Protein AF-A0A4Q6AL80-F1 (afdb_monomer)

pLDDT: mean 90.26, std 10.5, range [33.91, 98.69]

Solvent-accessible surface area (backbone atoms only — not comparable to full-atom values): 17575 Å² total; per-residue (Å²): 132,77,88,90,68,97,64,54,73,65,55,55,52,52,50,56,67,35,67,73,47,47,60,42,32,78,79,33,67,84,52,27,53,62,47,30,50,47,55,25,48,49,44,52,69,52,82,78,53,64,82,66,48,49,60,54,53,59,63,52,64,81,45,63,46,51,48,35,28,32,42,33,58,42,45,83,60,38,77,40,91,93,49,81,41,81,82,51,54,38,64,44,57,24,13,74,52,26,50,80,83,64,56,49,83,74,78,44,61,25,55,39,55,50,71,66,54,49,54,49,49,53,50,48,30,54,53,40,68,69,52,92,58,93,85,52,61,45,57,51,52,25,53,51,50,57,52,53,56,18,46,59,26,23,46,66,60,36,55,26,44,34,58,23,24,60,38,35,67,67,33,43,52,53,39,52,76,71,69,51,65,72,92,78,64,49,78,46,71,50,75,46,79,46,90,69,60,35,50,27,26,34,42,33,43,39,39,57,45,93,78,57,28,33,42,36,40,39,39,34,23,61,24,76,45,44,77,91,67,39,87,56,85,89,60,42,45,24,29,36,38,32,35,30,40,68,90,63,56,72,44,81,74,42,79,77,40,66,36,68,87,46,62,92,94,50,63,84,59,49,74,70,52,42,51,51,49,53,52,52,50,50,53,53,50,50,54,49,30,74,75,71,49,85,48,37,34,44,33,34,36,34,21,32,81,84,67,49,76,45,80,76,50,72,44,81,105

Sequence (317 aa):
KVAGSSGKLSDFTAGMLEKSNREKMYTDASLRKPYLFFVNRLMRETELSSEILAPIQAALKAYPESRRMRLRSSTNAEDLAGLNGAGLYESKAACLGDGDNSDDKDGKTSVCRTSLEGSRMQAQVKELRALKDEDGSIKKIADEVESDINKKYPLKHTIRSVYASLWTERAFLNREYYGMDHSKIYMGMLVHPAFVNESVNGVAVLNFNEDKSIEVKIVSQVQDVSITNPIIPGALPEELSVVRDAAGSIKLLKVISNSTLVSAGGRVLSDDRMQDVTRQLIIAGSALRAAHGGNRYDLEFMLDENSKVLIKQGRPL

Structure (mmCIF, N/CA/C/O backbone):
data_AF-A0A4Q6AL80-F1
#
_entry.id   AF-A0A4Q6AL80-F1
#
loop_
_atom_site.group_PDB
_atom_site.id
_atom_site.type_symbol
_atom_site.label_atom_id
_atom_site.label_alt_id
_atom_site.label_comp_id
_atom_site.label_asym_id
_atom_site.label_entity_id
_atom_site.label_seq_id
_atom_site.pdbx_PDB_ins_code
_atom_site.Cartn_x
_atom_site.Cartn_y
_atom_site.Cartn_z
_atom_site.occupancy
_atom_site.B_iso_or_equiv
_atom_site.auth_seq_id
_atom_site.auth_comp_id
_atom_site.auth_asym_id
_atom_site.auth_atom_id
_atom_site.pdbx_PDB_model_num
ATOM 1 N N . LYS A 1 1 ? -5.490 2.943 31.771 1.00 33.91 1 LYS A N 1
ATOM 2 C CA . LYS A 1 1 ? -5.494 3.742 33.018 1.00 33.91 1 LYS A CA 1
ATOM 3 C C . LYS A 1 1 ? -5.173 5.181 32.640 1.00 33.91 1 LYS A C 1
ATOM 5 O O . LYS A 1 1 ? -4.024 5.447 32.320 1.00 33.91 1 LYS A O 1
ATOM 10 N N . VAL A 1 2 ? -6.167 6.068 32.586 1.00 35.53 2 VAL A N 1
ATOM 11 C CA . VAL A 1 2 ? -5.894 7.513 32.634 1.00 35.53 2 VAL A CA 1
ATOM 12 C C . VAL A 1 2 ? -5.600 7.806 34.103 1.00 35.53 2 VAL A C 1
ATOM 14 O O . VAL A 1 2 ? -6.322 7.329 34.977 1.00 35.53 2 VAL A O 1
ATOM 17 N N . ALA A 1 3 ? -4.456 8.417 34.381 1.00 34.78 3 ALA A N 1
ATOM 18 C CA . ALA A 1 3 ? -3.962 8.602 35.735 1.00 34.78 3 ALA A CA 1
ATOM 19 C C . ALA A 1 3 ? -4.953 9.429 36.575 1.00 34.78 3 ALA A C 1
ATOM 21 O O . ALA A 1 3 ? -5.321 10.530 36.183 1.00 34.78 3 ALA A O 1
ATOM 22 N N . GLY A 1 4 ? -5.350 8.902 37.739 1.00 40.97 4 GLY A N 1
ATOM 23 C CA . GLY A 1 4 ? -5.741 9.735 38.880 1.00 40.97 4 GLY A CA 1
ATOM 24 C C . GLY A 1 4 ? -7.214 9.844 39.285 1.00 40.97 4 GLY A C 1
ATOM 25 O O . GLY A 1 4 ? -7.456 10.504 40.288 1.00 40.97 4 GLY A O 1
ATOM 26 N N . SER A 1 5 ? -8.196 9.218 38.627 1.00 45.75 5 SER A N 1
ATOM 27 C CA . SER A 1 5 ? -9.588 9.298 39.114 1.00 45.75 5 SER A CA 1
ATOM 28 C C . SER A 1 5 ? -10.357 7.979 39.032 1.00 45.75 5 SER A C 1
ATOM 30 O O . SER A 1 5 ? -10.397 7.295 38.013 1.00 45.75 5 SER A O 1
ATOM 32 N N . SER A 1 6 ? -11.001 7.629 40.145 1.00 50.72 6 SER A N 1
ATOM 33 C CA . SER A 1 6 ? -11.966 6.537 40.320 1.00 50.72 6 SER A CA 1
ATOM 34 C C . SER A 1 6 ? -13.346 6.867 39.721 1.00 50.72 6 SER A C 1
ATOM 36 O O . SER A 1 6 ? -14.372 6.483 40.279 1.00 50.72 6 SER A O 1
ATOM 38 N N . GLY A 1 7 ? -13.385 7.628 38.623 1.00 57.62 7 GLY A N 1
ATOM 39 C CA . GLY A 1 7 ? -14.625 8.066 37.978 1.00 57.62 7 GLY A CA 1
ATOM 40 C C . GLY A 1 7 ? -15.221 6.993 37.069 1.00 57.62 7 GLY A C 1
ATOM 41 O O . GLY A 1 7 ? -14.493 6.191 36.475 1.00 57.62 7 GLY A O 1
ATOM 42 N N . LYS A 1 8 ? -16.551 6.976 36.930 1.00 67.69 8 LYS A N 1
ATOM 43 C CA . LYS A 1 8 ? -17.209 6.146 35.914 1.00 67.69 8 LYS A CA 1
ATOM 44 C C . LYS A 1 8 ? -16.908 6.718 34.526 1.00 67.69 8 LYS A C 1
ATOM 46 O O . LYS A 1 8 ? -16.695 7.919 34.362 1.00 67.69 8 LYS A O 1
ATOM 51 N N . LEU A 1 9 ? -16.957 5.868 33.499 1.00 60.75 9 LEU A N 1
ATOM 52 C CA . LEU A 1 9 ? -16.819 6.298 32.100 1.00 60.75 9 LEU A CA 1
ATOM 53 C C . LEU A 1 9 ? -17.837 7.390 31.730 1.00 60.75 9 LEU A C 1
ATOM 55 O O . LEU A 1 9 ? -17.521 8.291 30.957 1.00 60.75 9 LEU A O 1
ATOM 59 N N . SER A 1 10 ? -19.034 7.335 32.322 1.00 59.66 10 SER A N 1
ATOM 60 C CA . SER A 1 10 ? -20.077 8.357 32.196 1.00 59.66 10 SER A CA 1
ATOM 61 C C . SER A 1 10 ? -19.626 9.725 32.694 1.00 59.66 10 SER A C 1
ATOM 63 O O . SER A 1 10 ? -19.894 10.720 32.034 1.00 59.66 10 SER A O 1
ATOM 65 N N . ASP A 1 11 ? -18.908 9.777 33.814 1.00 65.12 11 ASP A N 1
ATOM 66 C CA . ASP A 1 11 ? -18.489 11.026 34.460 1.00 65.12 11 ASP A CA 1
ATOM 67 C C . ASP A 1 11 ? -17.368 11.679 33.649 1.00 65.12 11 ASP A C 1
ATOM 69 O O . ASP A 1 11 ? -17.354 12.886 33.425 1.00 65.12 11 ASP A O 1
ATOM 73 N N . PHE A 1 12 ? -16.469 10.848 33.120 1.00 66.94 12 PHE A N 1
ATOM 74 C CA . PHE A 1 12 ? -15.450 11.269 32.170 1.00 66.94 12 PHE A CA 1
ATOM 75 C C . PHE A 1 12 ? -16.071 11.790 30.867 1.00 66.94 12 PHE A C 1
ATOM 77 O O . PHE A 1 12 ? -15.694 12.855 30.391 1.00 66.94 12 PHE A O 1
ATOM 84 N N . THR A 1 13 ? -17.075 11.091 30.327 1.00 64.06 13 THR A N 1
ATOM 85 C CA . THR A 1 13 ? -17.791 11.512 29.111 1.00 64.06 13 THR A CA 1
ATOM 86 C C . THR A 1 13 ? -18.565 12.814 29.335 1.00 64.06 13 THR A C 1
ATOM 88 O O . THR A 1 13 ? -18.523 13.708 28.494 1.00 64.06 13 THR A O 1
ATOM 91 N N . ALA A 1 14 ? -19.233 12.960 30.480 1.00 66.75 14 ALA A N 1
ATOM 92 C CA . ALA A 1 14 ? -19.945 14.180 30.849 1.00 66.75 14 ALA A CA 1
ATOM 93 C C . ALA A 1 14 ? -18.976 15.364 30.987 1.00 66.75 14 ALA A C 1
ATOM 95 O O . ALA A 1 14 ? -19.186 16.397 30.353 1.00 66.75 14 ALA A O 1
ATOM 96 N N . GLY A 1 15 ? -17.862 15.177 31.704 1.00 68.31 15 GLY A N 1
ATOM 97 C CA . GLY A 1 15 ? -16.800 16.178 31.828 1.00 68.31 15 GLY A CA 1
ATOM 98 C C . GLY A 1 15 ? -16.173 16.559 30.484 1.00 68.31 15 GLY A C 1
ATOM 99 O O . GLY A 1 15 ? -15.820 17.714 30.274 1.00 68.31 15 GLY A O 1
ATOM 100 N N . MET A 1 16 ? -16.099 15.627 29.531 1.00 65.94 16 MET A N 1
ATOM 101 C CA . MET A 1 16 ? -15.643 15.891 28.162 1.00 65.94 16 MET A CA 1
ATOM 102 C C . MET A 1 16 ? -16.602 16.745 27.331 1.00 65.94 16 MET A C 1
ATOM 104 O O . MET A 1 16 ? -16.177 17.430 26.402 1.00 65.94 16 MET A O 1
ATOM 108 N N . LEU A 1 17 ? -17.898 16.712 27.619 1.00 64.81 17 LEU A N 1
ATOM 109 C CA . LEU A 1 17 ? -18.884 17.510 26.891 1.00 64.81 17 LEU A CA 1
ATOM 110 C C . LEU A 1 17 ? -19.066 18.908 27.497 1.00 64.81 17 LEU A C 1
ATOM 112 O O . LEU A 1 17 ? -19.653 19.782 26.851 1.00 64.81 17 LEU A O 1
ATOM 116 N N . GLU A 1 18 ? -18.515 19.161 28.688 1.00 72.94 18 GLU A N 1
ATOM 117 C CA . GLU A 1 18 ? -18.488 20.495 29.282 1.00 72.94 18 GLU A CA 1
ATOM 118 C C . GLU A 1 18 ? -17.723 21.479 28.391 1.00 72.94 18 GLU A C 1
ATOM 120 O O . GLU A 1 18 ? -16.602 21.229 27.942 1.00 72.94 18 GLU A O 1
ATOM 125 N N . LYS A 1 19 ? -18.332 22.642 28.137 1.00 73.69 19 LYS A N 1
ATOM 126 C CA . LYS A 1 19 ? -17.772 23.677 27.258 1.00 73.69 19 LYS A CA 1
ATOM 127 C C . LYS A 1 19 ? -16.360 24.104 27.684 1.00 73.69 19 LYS A C 1
ATOM 129 O O . LYS A 1 19 ? -15.477 24.154 26.837 1.00 73.69 19 LYS A O 1
ATOM 134 N N . SER A 1 20 ? -16.142 24.310 28.980 1.00 77.12 20 SER A N 1
ATOM 135 C CA . SER A 1 20 ? -14.849 24.707 29.554 1.00 77.12 20 SER A CA 1
ATOM 136 C C . SER A 1 20 ? -13.744 23.668 29.329 1.00 77.12 20 SER A C 1
ATOM 138 O O . SER A 1 20 ? -12.600 24.032 29.067 1.00 77.12 20 SER A O 1
ATOM 140 N N . ASN A 1 21 ? -14.063 22.373 29.398 1.00 71.25 21 ASN A N 1
ATOM 141 C CA . ASN A 1 21 ? -13.088 21.304 29.169 1.00 71.25 21 ASN A CA 1
ATOM 142 C C . ASN A 1 21 ? -12.834 21.077 27.676 1.00 71.25 21 ASN A C 1
ATOM 144 O O . ASN A 1 21 ? -11.696 20.807 27.295 1.00 71.25 21 ASN A O 1
ATOM 148 N N . ARG A 1 22 ? -13.850 21.263 26.820 1.00 69.12 22 ARG A N 1
ATOM 149 C CA . ARG A 1 22 ? -13.663 21.291 25.360 1.00 69.12 22 ARG A CA 1
ATOM 150 C C . ARG A 1 22 ? -12.743 22.430 24.940 1.00 69.12 22 ARG A C 1
ATOM 152 O O . ARG A 1 22 ? -11.828 22.191 24.171 1.00 69.12 22 ARG A O 1
ATOM 159 N N . GLU A 1 23 ? -12.922 23.628 25.492 1.00 79.12 23 GLU A N 1
ATOM 160 C CA . GLU A 1 23 ? -12.044 24.778 25.229 1.00 79.12 23 GLU A CA 1
ATOM 161 C C . GLU A 1 23 ? -10.592 24.501 25.657 1.00 79.12 23 GLU A C 1
ATOM 163 O O . GLU A 1 23 ? -9.660 24.766 24.901 1.00 79.12 23 GLU A O 1
ATOM 168 N N . LYS A 1 24 ? -10.386 23.883 26.828 1.00 81.69 24 LYS A N 1
ATOM 169 C CA . LYS A 1 24 ? -9.044 23.498 27.301 1.00 81.69 24 LYS A CA 1
ATOM 170 C C . LYS A 1 24 ? -8.404 22.376 26.484 1.00 81.69 24 LYS A C 1
ATOM 172 O O . LYS A 1 24 ? -7.187 22.352 26.349 1.00 81.69 24 LYS A O 1
ATOM 177 N N . MET A 1 25 ? -9.190 21.460 25.916 1.00 82.19 25 MET A N 1
ATOM 178 C CA . MET A 1 25 ? -8.684 20.392 25.044 1.00 82.19 25 MET A CA 1
ATOM 179 C C . MET A 1 25 ? -7.916 20.958 23.832 1.00 82.19 25 MET A C 1
ATOM 181 O O . MET A 1 25 ? -6.948 20.352 23.371 1.00 82.19 25 MET A O 1
ATOM 185 N N . TYR A 1 26 ? -8.302 22.131 23.327 1.00 81.88 26 TYR A N 1
ATOM 186 C CA . TYR A 1 26 ? -7.606 22.772 22.210 1.00 81.88 26 TYR A CA 1
ATOM 187 C C . TYR A 1 26 ? -6.193 23.237 22.584 1.00 81.88 26 TYR A C 1
ATOM 189 O O . TYR A 1 26 ? -5.265 23.104 21.786 1.00 81.88 26 TYR A O 1
ATOM 197 N N . THR A 1 27 ? -5.995 23.704 23.818 1.00 85.31 27 THR A N 1
ATOM 198 C CA . THR A 1 27 ? -4.746 24.345 24.258 1.00 85.31 27 THR A CA 1
ATOM 199 C C . THR A 1 27 ? -3.870 23.469 25.159 1.00 85.31 27 THR A C 1
ATOM 201 O O . THR A 1 27 ? -2.672 23.724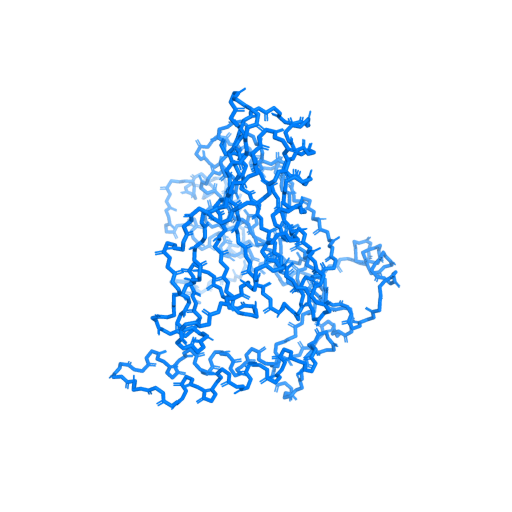 25.260 1.00 85.31 27 THR A O 1
ATOM 204 N N . ASP A 1 28 ? -4.409 22.399 25.752 1.00 87.94 28 ASP A N 1
ATOM 205 C CA . ASP A 1 28 ? -3.705 21.527 26.698 1.00 87.94 28 ASP A CA 1
ATOM 206 C C . ASP A 1 28 ? -3.624 20.071 26.206 1.00 87.94 28 ASP A C 1
ATOM 208 O O . ASP A 1 28 ? -4.608 19.326 26.159 1.00 87.94 28 ASP A O 1
ATOM 212 N N . ALA A 1 29 ? -2.405 19.626 25.886 1.00 86.88 29 ALA A N 1
ATOM 213 C CA . ALA A 1 29 ? -2.137 18.264 25.428 1.00 86.88 29 ALA A CA 1
ATOM 214 C C . ALA A 1 29 ? -2.479 17.184 26.474 1.00 86.88 29 ALA A C 1
ATOM 216 O O . ALA A 1 29 ? -2.825 16.061 26.095 1.00 86.88 29 ALA A O 1
ATOM 217 N N . SER A 1 30 ? -2.387 17.504 27.770 1.00 86.00 30 SER A N 1
ATOM 218 C CA . SER A 1 30 ? -2.683 16.571 28.864 1.00 86.00 30 SER A CA 1
ATOM 219 C C . SER A 1 30 ? -4.172 16.226 28.945 1.00 86.00 30 SER A C 1
ATOM 221 O O . SER A 1 30 ? -4.520 15.115 29.344 1.00 86.00 30 SER A O 1
ATOM 223 N N . LEU A 1 31 ? -5.036 17.131 28.475 1.00 83.75 31 LEU A N 1
ATOM 224 C CA . LEU A 1 31 ? -6.476 16.919 28.337 1.00 83.75 31 LEU A CA 1
ATOM 225 C C . LEU A 1 31 ? -6.838 16.382 26.948 1.00 83.75 31 LEU A C 1
ATOM 227 O O . LEU A 1 31 ? -7.644 15.457 26.833 1.00 83.75 31 LEU A O 1
ATOM 231 N N . ARG A 1 32 ? -6.194 16.894 25.892 1.00 88.69 32 ARG A N 1
ATOM 232 C CA . ARG A 1 32 ? -6.442 16.477 24.505 1.00 88.69 32 ARG A CA 1
ATOM 233 C C . ARG A 1 32 ? -6.186 15.001 24.256 1.00 88.69 32 ARG A C 1
ATOM 235 O O . ARG A 1 32 ? -7.028 14.325 23.669 1.00 88.69 32 ARG A O 1
ATOM 242 N N . LYS A 1 33 ? -5.033 14.482 24.683 1.00 89.75 33 LYS A N 1
ATOM 243 C CA . LYS A 1 33 ? -4.641 13.093 24.397 1.00 89.75 33 LYS A CA 1
ATOM 244 C C . LYS A 1 33 ? -5.633 12.075 24.979 1.00 89.75 33 LYS A C 1
ATOM 246 O O . LYS A 1 33 ? -6.108 11.236 24.211 1.00 89.75 33 LYS A O 1
ATOM 251 N N . PRO A 1 34 ? -6.011 12.137 26.273 1.00 85.44 34 PRO A N 1
ATOM 252 C CA . PRO A 1 34 ? -7.053 11.269 26.822 1.00 85.44 34 PRO A CA 1
ATOM 253 C C . PRO A 1 34 ? -8.413 11.430 26.135 1.00 85.44 34 PRO A C 1
ATOM 255 O O . PRO A 1 34 ? -9.102 10.430 25.940 1.00 85.44 34 PRO A O 1
ATOM 258 N N . TYR A 1 35 ? -8.782 12.654 25.738 1.00 85.81 35 TYR A N 1
ATOM 259 C CA . TYR A 1 35 ? -10.017 12.937 24.999 1.00 85.81 35 TYR A CA 1
ATOM 260 C C . TYR A 1 35 ? -10.095 12.205 23.679 1.00 85.81 35 TYR A C 1
ATOM 262 O O . TYR A 1 35 ? -10.998 11.404 23.439 1.00 85.81 35 TYR A O 1
ATOM 270 N N . LEU A 1 36 ? -9.104 12.446 22.837 1.00 89.75 36 LEU A N 1
ATOM 271 C CA . LEU A 1 36 ? -9.044 11.863 21.513 1.00 89.75 36 LEU A CA 1
ATOM 272 C C . LEU A 1 36 ? -8.895 10.345 21.586 1.00 89.75 36 LEU A C 1
ATOM 274 O O . LEU A 1 36 ? -9.554 9.632 20.833 1.00 89.75 36 LEU A O 1
ATOM 278 N N . PHE A 1 37 ? -8.122 9.835 22.552 1.00 89.69 37 PHE A N 1
ATOM 279 C CA . PHE A 1 37 ? -8.047 8.400 22.818 1.00 89.69 37 PHE A CA 1
ATOM 280 C C . PHE A 1 37 ? -9.421 7.806 23.146 1.00 89.69 37 PHE A C 1
ATOM 282 O O . PHE A 1 37 ? -9.781 6.759 22.610 1.00 89.69 37 PHE A O 1
ATOM 289 N N . PHE A 1 38 ? -10.202 8.468 24.000 1.00 87.75 38 PHE A N 1
ATOM 290 C CA . PHE A 1 38 ? -11.525 7.989 24.378 1.00 87.75 38 PHE A CA 1
ATOM 291 C C . PHE A 1 38 ? -12.520 8.021 23.221 1.00 87.75 38 PHE A C 1
ATOM 293 O O . PHE A 1 38 ? -13.159 7.003 22.975 1.00 87.75 38 PHE A O 1
ATOM 300 N N . VAL A 1 39 ? -12.604 9.122 22.468 1.00 87.38 39 VAL A N 1
ATOM 301 C CA . VAL A 1 39 ? -13.468 9.209 21.276 1.00 87.38 39 VAL A CA 1
ATOM 302 C C . VAL A 1 39 ? -13.083 8.140 20.253 1.00 87.38 39 VAL A C 1
ATOM 304 O O . VAL A 1 39 ? -13.940 7.400 19.770 1.00 87.38 39 VAL A O 1
ATOM 307 N N . ASN A 1 40 ? -11.786 7.990 19.976 1.00 91.75 40 ASN A N 1
ATOM 308 C CA . ASN A 1 40 ? -11.274 6.961 19.077 1.00 91.75 40 ASN A CA 1
ATOM 309 C C . ASN A 1 40 ? -11.663 5.552 19.556 1.00 91.75 40 ASN A C 1
ATOM 311 O O . ASN A 1 40 ? -12.155 4.744 18.767 1.00 91.75 40 ASN A O 1
ATOM 315 N N . ARG A 1 41 ? -11.496 5.259 20.854 1.00 91.19 41 ARG A N 1
ATOM 316 C CA . ARG A 1 41 ? -11.865 3.966 21.442 1.00 91.19 41 ARG A CA 1
ATOM 317 C C . ARG A 1 41 ? -13.370 3.728 21.386 1.00 91.19 41 ARG A C 1
ATOM 319 O O . ARG A 1 41 ? -13.776 2.637 21.008 1.00 91.19 41 ARG A O 1
ATOM 326 N N . LEU A 1 42 ? -14.182 4.733 21.702 1.00 90.75 42 LEU A N 1
ATOM 327 C CA . LEU A 1 42 ? -15.637 4.652 21.630 1.00 90.75 42 LEU A CA 1
ATOM 328 C C . LEU A 1 42 ? -16.080 4.269 20.216 1.00 90.75 42 LEU A C 1
ATOM 330 O O . LEU A 1 42 ? -16.817 3.302 20.052 1.00 90.75 42 LEU A O 1
ATOM 334 N N . MET A 1 43 ? -15.561 4.941 19.187 1.00 91.62 43 MET A N 1
ATOM 335 C CA . MET A 1 43 ? -15.874 4.612 17.791 1.00 91.62 43 MET A CA 1
ATOM 336 C C . MET A 1 43 ? -15.425 3.201 17.394 1.00 91.62 43 MET A C 1
ATOM 338 O O . MET A 1 43 ? -16.128 2.513 16.657 1.00 91.62 43 MET A O 1
ATOM 342 N N . ARG A 1 44 ? -14.267 2.750 17.893 1.00 93.00 44 ARG A N 1
ATOM 343 C CA . ARG A 1 44 ? -13.754 1.392 17.646 1.00 93.00 44 ARG A CA 1
ATOM 344 C C . ARG A 1 44 ? -14.610 0.299 18.272 1.00 93.00 44 ARG A C 1
ATOM 346 O O . ARG A 1 44 ? -14.672 -0.783 17.705 1.00 93.00 44 ARG A O 1
ATOM 353 N N . GLU A 1 45 ? -15.246 0.574 19.403 1.00 89.94 45 GLU A N 1
ATOM 354 C CA . GLU A 1 45 ? -16.035 -0.404 20.160 1.00 89.94 45 GLU A CA 1
ATOM 355 C C . GLU A 1 45 ? -17.541 -0.308 19.889 1.00 89.94 45 GLU A C 1
ATOM 357 O O . GLU A 1 45 ? -18.263 -1.265 20.145 1.00 89.94 45 GLU A O 1
ATOM 362 N N . THR A 1 46 ? -18.014 0.808 19.328 1.00 89.75 46 THR A N 1
ATOM 363 C CA . THR A 1 46 ? -19.428 0.994 18.977 1.00 89.75 46 THR A CA 1
ATOM 364 C C . THR A 1 46 ? -19.858 -0.031 17.930 1.00 89.75 46 THR A C 1
ATOM 366 O O . THR A 1 46 ? -19.137 -0.296 16.962 1.00 89.75 46 THR A O 1
ATOM 369 N N . GLU A 1 47 ? -21.036 -0.619 18.124 1.00 90.69 47 GLU A N 1
ATOM 370 C CA . GLU A 1 47 ? -21.631 -1.529 17.153 1.00 90.69 47 GLU A CA 1
ATOM 371 C C . GLU A 1 47 ? -22.024 -0.766 15.881 1.00 90.69 47 GLU A C 1
ATOM 373 O O . GLU A 1 47 ? -22.639 0.298 15.934 1.00 90.69 47 GLU A O 1
ATOM 378 N N . LEU A 1 48 ? -21.649 -1.306 14.719 1.00 91.25 48 LEU A N 1
ATOM 379 C CA . LEU A 1 48 ? -22.085 -0.755 13.438 1.00 91.25 48 LEU A CA 1
ATOM 380 C C . LEU A 1 48 ? -23.520 -1.191 13.164 1.00 91.25 48 LEU A C 1
ATOM 382 O O . LEU A 1 48 ? -23.802 -2.390 13.152 1.00 91.25 48 LEU A O 1
ATOM 386 N N . SER A 1 49 ? -24.397 -0.226 12.886 1.00 92.50 49 SER A N 1
ATOM 387 C CA . SER A 1 49 ? -25.775 -0.523 12.507 1.00 92.50 49 SER A CA 1
ATOM 388 C C . SER A 1 49 ? -25.828 -1.359 11.225 1.00 92.50 49 SER A C 1
ATOM 390 O O . SER A 1 49 ? -24.995 -1.230 10.318 1.00 92.50 49 SER A O 1
ATOM 392 N N . SER A 1 50 ? -26.848 -2.211 11.133 1.00 91.81 50 SER A N 1
ATOM 393 C CA . SER A 1 50 ? -27.125 -3.007 9.935 1.00 91.81 50 SER A CA 1
ATOM 394 C C . SER A 1 50 ? -27.387 -2.130 8.709 1.00 91.81 50 SER A C 1
ATOM 396 O O . SER A 1 50 ? -26.998 -2.506 7.608 1.00 91.81 50 SER A O 1
ATOM 398 N N . GLU A 1 51 ? -27.967 -0.945 8.902 1.00 93.88 51 GLU A N 1
ATOM 399 C CA . GLU A 1 51 ? -28.221 0.043 7.847 1.00 93.88 51 GLU A CA 1
ATOM 400 C C . GLU A 1 51 ? -26.937 0.512 7.149 1.00 93.88 51 GLU A C 1
ATOM 402 O O . GLU A 1 51 ? -26.940 0.721 5.939 1.00 93.88 51 GLU A O 1
ATOM 407 N N . ILE A 1 52 ? -25.824 0.630 7.884 1.00 90.25 52 ILE A N 1
ATOM 408 C CA . ILE A 1 52 ? -24.517 0.995 7.315 1.00 90.25 52 ILE A CA 1
ATOM 409 C C . ILE A 1 52 ? -23.812 -0.241 6.757 1.00 90.25 52 ILE A C 1
ATOM 411 O O . ILE A 1 52 ? -23.220 -0.203 5.678 1.00 90.25 52 ILE A O 1
ATOM 415 N N . LEU A 1 53 ? -23.841 -1.348 7.499 1.00 92.88 53 LEU A N 1
ATOM 416 C CA . LEU A 1 53 ? -23.041 -2.521 7.167 1.00 92.88 53 LEU A CA 1
ATOM 417 C C . LEU A 1 53 ? -23.592 -3.309 5.973 1.00 92.88 53 LEU A C 1
ATOM 419 O O . LEU A 1 53 ? -22.811 -3.757 5.132 1.00 92.88 53 LEU A O 1
ATOM 423 N N . ALA A 1 54 ? -24.911 -3.498 5.895 1.00 94.00 54 ALA A N 1
ATOM 424 C CA . ALA A 1 54 ? -25.521 -4.370 4.896 1.00 94.00 54 ALA A CA 1
ATOM 425 C C . ALA A 1 54 ? -25.270 -3.899 3.450 1.00 94.00 54 ALA A C 1
ATOM 427 O O . ALA A 1 54 ? -24.896 -4.743 2.631 1.00 94.00 54 ALA A O 1
ATOM 428 N N . PRO A 1 55 ? -25.367 -2.595 3.110 1.00 94.44 55 PRO A N 1
ATOM 429 C CA . PRO A 1 55 ? -25.012 -2.114 1.774 1.00 94.44 55 PRO A CA 1
ATOM 430 C C . PRO A 1 55 ? -23.541 -2.363 1.419 1.00 94.44 55 PRO A C 1
ATOM 432 O O . PRO A 1 55 ? -23.238 -2.761 0.295 1.00 94.44 55 PRO A O 1
ATOM 435 N N . ILE A 1 56 ? -22.626 -2.191 2.382 1.00 93.38 56 ILE A N 1
ATOM 436 C CA . ILE A 1 56 ? -21.190 -2.433 2.173 1.00 93.38 56 ILE A CA 1
ATOM 437 C C . ILE A 1 56 ? -20.945 -3.921 1.909 1.00 93.38 56 ILE A C 1
ATOM 439 O O . ILE A 1 56 ? -20.283 -4.275 0.937 1.00 93.38 56 ILE A O 1
ATOM 443 N N . GLN A 1 57 ? -21.511 -4.806 2.732 1.00 94.06 57 GLN A N 1
ATOM 444 C CA . GLN A 1 57 ? -21.408 -6.252 2.524 1.00 94.06 57 GLN A CA 1
ATOM 445 C C . GLN A 1 57 ? -22.006 -6.673 1.178 1.00 94.06 57 GLN A C 1
ATOM 447 O O . GLN A 1 57 ? -21.399 -7.472 0.471 1.00 94.06 57 GLN A O 1
ATOM 452 N N . ALA A 1 58 ? -23.162 -6.122 0.798 1.00 94.75 58 ALA A N 1
ATOM 453 C CA . ALA A 1 58 ? -23.802 -6.408 -0.482 1.00 94.75 58 ALA A CA 1
ATOM 454 C C . ALA A 1 58 ? -22.923 -5.996 -1.671 1.00 94.75 58 ALA A C 1
ATOM 456 O O . ALA A 1 58 ? -22.753 -6.788 -2.595 1.00 94.75 58 ALA A O 1
ATOM 457 N N . ALA A 1 59 ? -22.309 -4.811 -1.626 1.00 93.62 59 ALA A N 1
ATOM 458 C CA . ALA A 1 59 ? -21.371 -4.371 -2.658 1.00 93.62 59 ALA A CA 1
ATOM 459 C C . ALA A 1 59 ? -20.130 -5.276 -2.731 1.00 93.62 59 AL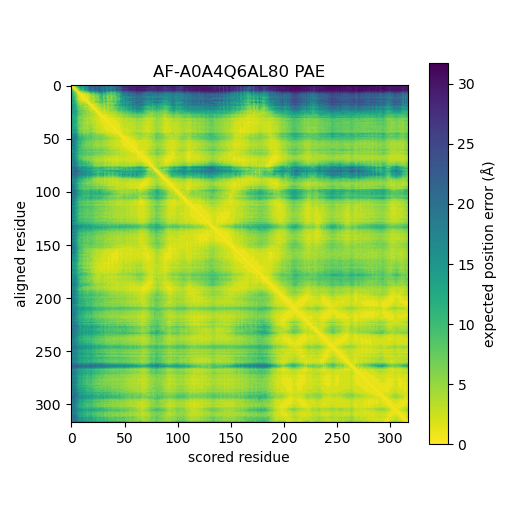A A C 1
ATOM 461 O O . ALA A 1 59 ? -19.656 -5.613 -3.816 1.00 93.62 59 ALA A O 1
ATOM 462 N N . LEU A 1 60 ? -19.617 -5.716 -1.579 1.00 94.25 60 LEU A N 1
ATOM 463 C CA . LEU A 1 60 ? -18.433 -6.568 -1.514 1.00 94.25 60 LEU A CA 1
ATOM 464 C C . LEU A 1 60 ? -18.680 -8.012 -1.978 1.00 94.25 60 LEU A C 1
ATOM 466 O O . LEU A 1 60 ? -17.730 -8.653 -2.418 1.00 94.25 60 LEU A O 1
ATOM 470 N N . LYS A 1 61 ? -19.929 -8.502 -1.980 1.00 94.19 61 LYS A N 1
ATOM 471 C CA . LYS A 1 61 ? -20.295 -9.819 -2.546 1.00 94.19 61 LYS A CA 1
ATOM 472 C C . LYS A 1 61 ? -20.037 -9.943 -4.052 1.00 94.19 61 LYS A C 1
ATOM 474 O O . LYS A 1 61 ? -20.068 -11.051 -4.575 1.00 94.19 61 LYS A O 1
ATOM 479 N N . ALA A 1 62 ? -19.764 -8.837 -4.749 1.00 95.06 62 ALA A N 1
ATOM 480 C CA . ALA A 1 62 ? -19.273 -8.872 -6.127 1.00 95.06 62 ALA A CA 1
ATOM 481 C C . ALA A 1 62 ? -17.871 -9.509 -6.248 1.00 95.06 62 ALA A C 1
ATOM 483 O O . ALA A 1 62 ? -17.455 -9.879 -7.345 1.00 95.06 62 ALA A O 1
ATOM 484 N N . TYR A 1 63 ? -17.144 -9.642 -5.135 1.00 95.81 63 TYR A N 1
ATOM 485 C CA . TYR A 1 63 ? -15.834 -10.276 -5.064 1.00 95.81 63 TYR A CA 1
ATOM 486 C C . TYR A 1 63 ? -15.912 -11.610 -4.306 1.00 95.81 63 TYR A C 1
ATOM 488 O O . TYR A 1 63 ? -16.746 -11.759 -3.411 1.00 95.81 63 TYR A O 1
ATOM 496 N N . PRO A 1 64 ? -15.024 -12.577 -4.607 1.00 95.94 64 PRO A N 1
ATOM 497 C CA . PRO A 1 64 ? -14.893 -13.789 -3.802 1.00 95.94 64 PRO A CA 1
ATOM 498 C C . PRO A 1 64 ? -14.615 -13.462 -2.331 1.00 95.94 64 PRO A C 1
ATOM 500 O O . PRO A 1 64 ? -13.885 -12.516 -2.042 1.00 95.94 64 PRO A O 1
ATOM 503 N N . GLU A 1 65 ? -15.108 -14.278 -1.399 1.00 95.38 65 GLU A N 1
ATOM 504 C CA . GLU A 1 65 ? -14.887 -14.057 0.042 1.00 95.38 65 GLU A CA 1
ATOM 505 C C . GLU A 1 65 ? -13.404 -14.098 0.447 1.00 95.38 65 GLU A C 1
ATOM 507 O O . GLU A 1 65 ? -13.016 -13.471 1.431 1.00 95.38 65 GLU A O 1
ATOM 512 N N . SER A 1 66 ? -12.569 -14.777 -0.347 1.00 95.12 66 SER A N 1
ATOM 513 C CA . SER A 1 66 ? -11.108 -14.820 -0.220 1.00 95.12 66 SER A CA 1
ATOM 514 C C . SER A 1 66 ? -10.388 -13.612 -0.832 1.00 95.12 66 SER A C 1
ATOM 516 O O . SER A 1 66 ? -9.159 -13.521 -0.780 1.00 95.12 66 SER A O 1
ATOM 518 N N . ARG A 1 67 ? -11.114 -12.655 -1.423 1.00 96.06 67 ARG A N 1
ATOM 519 C CA . ARG A 1 67 ? -10.514 -11.432 -1.955 1.00 96.06 67 ARG A CA 1
ATOM 520 C C . ARG A 1 67 ? -10.233 -10.457 -0.816 1.00 96.06 67 ARG A C 1
ATOM 522 O O . ARG A 1 67 ? -11.149 -9.879 -0.233 1.00 96.06 67 ARG A O 1
ATOM 529 N N . ARG A 1 68 ? -8.948 -10.199 -0.555 1.00 96.69 68 ARG A N 1
ATOM 530 C CA . ARG A 1 68 ? -8.547 -9.111 0.343 1.00 96.69 68 ARG A CA 1
ATOM 531 C C . ARG A 1 68 ? -8.952 -7.769 -0.261 1.00 96.69 68 ARG A C 1
ATOM 533 O O . ARG A 1 68 ? -8.631 -7.483 -1.413 1.00 96.69 68 ARG A O 1
ATOM 540 N N . MET A 1 69 ? -9.610 -6.936 0.533 1.00 96.75 69 MET A N 1
ATOM 541 C CA . MET A 1 69 ? -10.007 -5.576 0.179 1.00 96.75 69 MET A CA 1
ATOM 542 C C . MET A 1 69 ? -9.136 -4.566 0.924 1.00 96.75 69 MET A C 1
ATOM 544 O O . MET A 1 69 ? -8.686 -4.825 2.041 1.00 96.75 69 MET A O 1
ATOM 548 N N . ARG A 1 70 ? -8.913 -3.394 0.332 1.00 95.62 70 ARG A N 1
ATOM 549 C CA . ARG A 1 70 ? -8.283 -2.234 0.964 1.00 95.62 70 ARG A CA 1
ATOM 550 C C . ARG A 1 70 ? -9.338 -1.149 1.150 1.00 95.62 70 ARG A C 1
ATOM 552 O O . ARG A 1 70 ? -9.965 -0.723 0.185 1.00 95.62 70 ARG A O 1
ATOM 559 N N . LEU A 1 71 ? -9.517 -0.720 2.396 1.00 95.62 71 LEU A N 1
ATOM 560 C CA . LEU A 1 71 ? -10.385 0.382 2.794 1.00 95.62 71 LEU A CA 1
ATOM 561 C C . LEU A 1 71 ? -9.482 1.590 3.047 1.00 95.62 71 LEU A C 1
ATOM 563 O O . LEU A 1 71 ? -8.661 1.569 3.971 1.00 95.62 71 LEU A O 1
ATOM 567 N N . ARG A 1 72 ? -9.592 2.608 2.194 1.00 92.62 72 ARG A N 1
ATOM 568 C CA . ARG A 1 72 ? -8.854 3.869 2.297 1.00 92.62 72 ARG A CA 1
ATOM 569 C C . ARG A 1 72 ? -9.779 4.952 2.834 1.00 92.62 72 ARG A C 1
ATOM 571 O O . ARG A 1 72 ? -10.912 5.078 2.373 1.00 92.62 72 ARG A O 1
ATOM 578 N N . SER A 1 73 ? -9.293 5.699 3.817 1.00 92.44 73 SER A N 1
ATOM 579 C CA . SER A 1 73 ? -9.939 6.930 4.274 1.00 92.44 73 SER A CA 1
ATOM 580 C C . SER A 1 73 ? -9.986 7.937 3.130 1.00 92.44 73 SER A C 1
ATOM 582 O O . SER A 1 73 ? -9.040 8.006 2.348 1.00 92.44 73 SER A O 1
ATOM 584 N N . SER A 1 74 ? -11.087 8.680 3.039 1.00 89.88 74 SER A N 1
ATOM 585 C CA . SER A 1 74 ? -11.175 9.845 2.168 1.00 89.88 74 SER A CA 1
ATOM 586 C C . SER A 1 74 ? -12.034 10.927 2.810 1.00 89.88 74 SER A C 1
ATOM 588 O O . SER A 1 74 ? -13.263 10.853 2.809 1.00 89.88 74 SER A O 1
ATOM 590 N N . THR A 1 75 ? -11.396 11.889 3.468 1.00 90.44 75 THR A N 1
ATOM 591 C CA . THR A 1 75 ? -12.113 12.957 4.180 1.00 90.44 75 THR A CA 1
ATOM 592 C C . THR A 1 75 ? -12.404 14.142 3.277 1.00 90.44 75 THR A C 1
ATOM 594 O O . THR A 1 75 ? -11.600 14.489 2.424 1.00 90.44 75 THR A O 1
ATOM 597 N N . ASN A 1 76 ? -13.485 14.873 3.548 1.00 88.25 76 ASN A N 1
ATOM 598 C CA . ASN A 1 76 ? -13.771 16.140 2.860 1.00 88.25 76 ASN A CA 1
ATOM 599 C C . ASN A 1 76 ? -12.772 17.276 3.179 1.00 88.25 76 ASN A C 1
ATOM 601 O O . ASN A 1 76 ? -12.952 18.394 2.701 1.00 88.25 76 ASN A O 1
ATOM 605 N N . ALA A 1 77 ? -11.762 17.011 4.011 1.00 84.62 77 ALA A N 1
ATOM 606 C CA . ALA A 1 77 ? -10.752 17.973 4.428 1.00 84.62 77 ALA A CA 1
ATOM 607 C C . ALA A 1 77 ? -9.354 17.674 3.867 1.00 84.62 77 ALA A C 1
ATOM 609 O O . ALA A 1 77 ? -8.504 18.555 3.923 1.00 84.62 77 ALA A O 1
ATOM 610 N N . GLU A 1 78 ? -9.097 16.464 3.354 1.00 74.38 78 GLU A N 1
ATOM 611 C CA . GLU A 1 78 ? -7.741 16.018 2.983 1.00 74.38 78 GLU A CA 1
ATOM 612 C C . GLU A 1 78 ? -7.159 16.722 1.755 1.00 74.38 78 GLU A C 1
ATOM 614 O O . GLU A 1 78 ? -5.937 16.817 1.653 1.00 74.38 78 GLU A O 1
ATOM 619 N N . ASP A 1 79 ? -8.035 17.259 0.901 1.00 69.88 79 ASP A N 1
ATOM 620 C CA . ASP A 1 79 ? -7.699 17.925 -0.363 1.00 69.88 79 ASP A CA 1
ATOM 621 C C . ASP A 1 79 ? -7.917 19.448 -0.319 1.00 69.88 79 ASP A C 1
ATOM 623 O O . ASP A 1 79 ? -7.942 20.122 -1.353 1.00 69.88 79 ASP A O 1
ATOM 627 N N . LEU A 1 80 ? -8.118 20.026 0.871 1.00 76.31 80 LEU A N 1
ATOM 628 C CA . LEU A 1 80 ? -8.242 21.477 0.996 1.00 76.31 80 LEU A CA 1
ATOM 629 C C . LEU A 1 80 ? -6.924 22.152 0.607 1.00 76.31 80 LEU A C 1
ATOM 631 O O . LEU A 1 80 ? -5.843 21.712 0.996 1.00 76.31 80 LEU A O 1
ATOM 635 N N . ALA A 1 81 ? -7.016 23.242 -0.160 1.00 69.25 81 ALA A N 1
ATOM 636 C CA . ALA A 1 81 ? -5.847 23.955 -0.659 1.00 69.25 81 ALA A CA 1
ATOM 637 C C . ALA A 1 81 ? -4.897 24.327 0.493 1.00 69.25 81 ALA A C 1
ATOM 639 O O . ALA A 1 81 ? -5.271 25.042 1.421 1.00 69.25 81 ALA A O 1
ATOM 640 N N . GLY A 1 82 ? -3.661 23.829 0.421 1.00 69.75 82 GLY A N 1
ATOM 641 C CA . GLY A 1 82 ? -2.634 24.055 1.436 1.00 69.75 82 GLY A CA 1
ATOM 642 C C . GLY A 1 82 ? -2.618 23.053 2.593 1.00 69.75 82 GLY A C 1
ATOM 643 O O . GLY A 1 82 ? -1.680 23.121 3.385 1.00 69.75 82 GLY A O 1
ATOM 644 N N . LEU A 1 83 ? -3.573 22.119 2.690 1.00 73.12 83 LEU A N 1
ATOM 645 C CA . LEU A 1 83 ? -3.544 20.991 3.625 1.00 73.12 83 LEU A CA 1
ATOM 646 C C . LEU A 1 83 ? -2.925 19.765 2.947 1.00 73.12 83 LEU A C 1
ATOM 648 O O . LEU A 1 83 ? -3.362 19.338 1.885 1.00 73.12 83 LEU A O 1
ATOM 652 N N . ASN A 1 84 ? -1.909 19.171 3.580 1.00 69.62 84 ASN A N 1
ATOM 653 C CA . ASN A 1 84 ? -1.376 17.877 3.157 1.00 69.62 84 ASN A CA 1
ATOM 654 C C . ASN A 1 84 ? -1.990 16.755 4.004 1.00 69.62 84 ASN A C 1
ATOM 656 O O . ASN A 1 84 ? -1.593 16.545 5.152 1.00 69.62 84 ASN A O 1
ATOM 660 N N . GLY A 1 85 ? -2.950 16.033 3.421 1.00 69.44 85 GLY A N 1
ATOM 661 C CA . GLY A 1 85 ? -3.638 14.914 4.063 1.00 69.44 85 GLY A CA 1
ATOM 662 C C . GLY A 1 85 ? -2.814 13.626 4.157 1.00 69.44 85 GLY A C 1
ATOM 663 O O . GLY A 1 85 ? -3.248 12.659 4.795 1.00 69.44 85 GLY A O 1
ATOM 664 N N . ALA A 1 86 ? -1.629 13.584 3.534 1.00 70.12 86 ALA A N 1
ATOM 665 C CA . ALA A 1 86 ? -0.854 12.363 3.376 1.00 70.12 86 ALA A CA 1
ATOM 666 C C . ALA A 1 86 ? -0.516 11.723 4.725 1.00 70.12 86 ALA A C 1
ATOM 668 O O . ALA A 1 86 ? 0.148 12.293 5.592 1.00 70.12 86 ALA A O 1
ATOM 669 N N . GLY A 1 87 ? -0.987 10.488 4.887 1.00 75.69 87 GLY A N 1
ATOM 670 C CA . GLY A 1 87 ? -0.730 9.685 6.068 1.00 75.69 87 GLY A CA 1
ATOM 671 C C . GLY A 1 87 ? -1.448 10.154 7.330 1.00 75.69 87 GLY A C 1
ATOM 672 O O . GLY A 1 87 ? -1.154 9.574 8.368 1.00 75.69 87 GLY A O 1
ATOM 673 N N . LEU A 1 88 ? -2.361 11.139 7.291 1.00 85.19 88 LEU A N 1
ATOM 674 C CA . LEU A 1 88 ? -3.094 11.608 8.479 1.00 85.19 88 LEU A CA 1
ATOM 675 C C . LEU A 1 88 ? -4.037 10.539 9.050 1.00 85.19 88 LEU A C 1
ATOM 677 O O . LEU A 1 88 ? -4.075 10.351 10.270 1.00 85.19 88 LEU A O 1
ATOM 681 N N . TYR A 1 89 ? -4.743 9.830 8.169 1.00 91.56 89 TYR A N 1
ATOM 682 C CA . TYR A 1 89 ? -5.812 8.883 8.489 1.00 91.56 89 TYR A CA 1
ATOM 683 C C . TYR A 1 89 ? -5.404 7.421 8.235 1.00 91.56 89 TYR A C 1
ATOM 685 O O . TYR A 1 89 ? -4.385 7.133 7.606 1.00 91.56 89 TYR A O 1
ATOM 693 N N . GLU A 1 90 ? -6.191 6.471 8.748 1.00 92.00 90 GLU A N 1
ATOM 694 C CA . GLU A 1 90 ? -5.904 5.039 8.604 1.00 92.00 90 GLU A CA 1
ATOM 695 C C . GLU A 1 90 ? -6.432 4.488 7.274 1.00 92.00 90 GLU A C 1
ATOM 697 O O . GLU A 1 90 ? -7.551 4.776 6.852 1.00 92.00 90 GLU A O 1
ATOM 702 N N . SER A 1 91 ? -5.633 3.623 6.648 1.00 92.25 91 SER A N 1
ATOM 703 C CA . SER A 1 91 ? -6.056 2.729 5.569 1.00 92.25 91 SER A CA 1
ATOM 704 C C . SER A 1 91 ? -5.779 1.293 5.995 1.00 92.25 91 SER A C 1
ATOM 706 O O . SER A 1 91 ? -4.657 0.975 6.397 1.00 92.25 91 SER A O 1
ATOM 708 N N . LYS A 1 92 ? -6.776 0.413 5.913 1.00 95.25 92 LYS A N 1
ATOM 709 C CA . LYS A 1 92 ? -6.684 -0.952 6.451 1.00 95.25 92 LYS A CA 1
ATOM 710 C C . LYS A 1 92 ? -7.228 -1.998 5.487 1.00 95.25 92 LYS A C 1
ATOM 712 O O . LYS A 1 92 ? -7.993 -1.689 4.579 1.00 95.25 92 LYS A O 1
ATOM 717 N N . ALA A 1 93 ? -6.787 -3.238 5.668 1.00 95.56 93 ALA A N 1
ATOM 718 C CA . ALA A 1 93 ? -7.309 -4.372 4.917 1.00 95.56 93 ALA A CA 1
ATOM 719 C C . ALA A 1 93 ? -8.606 -4.902 5.550 1.00 95.56 93 ALA A C 1
ATOM 721 O O . ALA A 1 93 ? -8.783 -4.824 6.767 1.00 95.56 93 ALA A O 1
ATOM 722 N N . ALA A 1 94 ? -9.495 -5.446 4.725 1.00 95.81 94 ALA A N 1
ATOM 723 C CA . ALA A 1 94 ? -10.665 -6.212 5.141 1.00 95.81 94 ALA A CA 1
ATOM 724 C C . ALA A 1 94 ? -10.751 -7.513 4.334 1.00 95.81 94 ALA A C 1
ATOM 726 O O . ALA A 1 94 ? -10.274 -7.581 3.200 1.00 95.81 94 ALA A O 1
ATOM 727 N N . CYS A 1 95 ? -11.388 -8.521 4.912 1.00 96.38 95 CYS A N 1
ATOM 728 C CA . CYS A 1 95 ? -11.686 -9.796 4.285 1.00 96.38 95 CYS A CA 1
ATOM 729 C C . CYS A 1 95 ? -13.134 -10.153 4.600 1.00 96.38 95 CYS A C 1
ATOM 731 O O . CYS A 1 95 ? -13.514 -10.157 5.768 1.00 96.38 95 CYS A O 1
ATOM 733 N N . LEU A 1 96 ? -13.945 -10.435 3.577 1.00 94.00 96 LEU A N 1
ATOM 734 C CA . LEU A 1 96 ? -15.320 -10.886 3.806 1.00 94.00 96 LEU A CA 1
ATOM 735 C C . LEU A 1 96 ? -15.370 -12.293 4.409 1.00 94.00 96 LEU A C 1
ATOM 737 O O . LEU A 1 96 ? -16.255 -12.562 5.214 1.00 94.00 96 LEU A O 1
ATOM 741 N N . GLY A 1 97 ? -14.423 -13.161 4.042 1.00 94.31 97 GLY A N 1
ATOM 742 C CA . GLY A 1 97 ? -14.322 -14.513 4.592 1.00 94.31 97 GLY A CA 1
ATOM 743 C C . GLY A 1 97 ? -13.868 -14.563 6.054 1.00 94.31 97 GLY A C 1
ATOM 744 O O . GLY A 1 97 ? -14.051 -15.586 6.709 1.00 94.31 97 GLY A O 1
ATOM 745 N N . ASP A 1 98 ? -13.311 -13.473 6.593 1.00 94.38 98 ASP A N 1
ATOM 746 C CA . ASP A 1 98 ? -13.006 -13.382 8.019 1.00 94.38 98 ASP A CA 1
ATOM 747 C C . ASP A 1 98 ? -14.247 -12.877 8.761 1.00 94.38 98 ASP A C 1
ATOM 749 O O . ASP A 1 98 ? -14.638 -11.713 8.647 1.00 94.38 98 ASP A O 1
ATOM 753 N N . GLY A 1 99 ? -14.866 -13.759 9.547 1.00 90.00 99 GLY A N 1
ATOM 754 C CA . GLY A 1 99 ? -16.016 -13.405 10.373 1.00 90.00 99 GLY A CA 1
ATOM 755 C C . GLY A 1 99 ? -15.707 -12.265 11.350 1.00 90.00 99 GLY A C 1
ATOM 756 O O . GLY A 1 99 ? -14.564 -12.061 11.761 1.00 90.00 99 GLY A O 1
ATOM 757 N N . ASP A 1 100 ? -16.742 -11.541 11.778 1.00 85.06 100 ASP A N 1
ATOM 758 C CA . ASP A 1 100 ? -16.591 -10.343 12.619 1.00 85.06 100 ASP A CA 1
ATOM 759 C C . ASP A 1 100 ? -15.880 -10.590 13.960 1.00 85.06 100 ASP A C 1
ATOM 761 O O . ASP A 1 100 ? -15.237 -9.685 14.489 1.00 85.06 100 ASP A O 1
ATOM 765 N N . ASN A 1 101 ? -15.981 -11.815 14.482 1.00 85.25 101 ASN A N 1
ATOM 766 C CA . ASN A 1 101 ? -15.378 -12.249 15.744 1.00 85.25 101 ASN A CA 1
ATOM 767 C C . ASN A 1 101 ? -14.088 -13.059 15.536 1.00 85.25 101 ASN A C 1
ATOM 769 O O . ASN A 1 101 ? -13.686 -13.800 16.431 1.00 85.25 101 ASN A O 1
ATOM 773 N N . SER A 1 102 ? -13.476 -12.984 14.350 1.00 88.44 102 SER A N 1
ATOM 774 C CA . SER A 1 102 ? -12.216 -13.684 14.091 1.00 88.44 102 SER A CA 1
ATOM 775 C C . SER A 1 102 ? -11.119 -13.148 15.010 1.00 88.44 102 SER A C 1
ATOM 777 O O . SER A 1 102 ? -10.973 -11.934 15.162 1.00 88.44 102 SER A O 1
ATOM 779 N N . ASP A 1 103 ? -10.351 -14.062 15.599 1.00 86.69 103 ASP A N 1
ATOM 780 C CA . ASP A 1 103 ? -9.240 -13.765 16.501 1.00 86.69 103 ASP A CA 1
ATOM 781 C C . ASP A 1 103 ? -7.931 -14.208 15.845 1.00 86.69 103 ASP A C 1
ATOM 783 O O . ASP A 1 103 ? -7.816 -15.338 15.370 1.00 86.69 103 ASP A O 1
ATOM 787 N N . ASP A 1 104 ? -6.935 -13.327 15.851 1.00 89.94 104 ASP A N 1
ATOM 788 C CA . ASP A 1 104 ? -5.583 -13.602 15.354 1.00 89.94 104 ASP A CA 1
ATOM 789 C C . ASP A 1 104 ? -4.897 -14.730 16.158 1.00 89.94 104 ASP A C 1
ATOM 791 O O . ASP A 1 104 ? -3.914 -15.323 15.710 1.00 89.94 104 ASP A O 1
ATOM 795 N N . LYS A 1 105 ? -5.413 -15.045 17.356 1.00 87.75 105 LYS A N 1
ATOM 796 C CA . LYS A 1 105 ? -4.886 -16.072 18.270 1.00 87.75 105 LYS A CA 1
ATOM 797 C C . LYS A 1 105 ? -5.477 -17.466 18.063 1.00 87.75 105 LYS A C 1
ATOM 799 O O . LYS A 1 105 ? -5.100 -18.386 18.786 1.00 87.75 105 LYS A O 1
ATOM 804 N N . ASP A 1 106 ? -6.374 -17.652 17.094 1.00 88.06 106 ASP A N 1
ATOM 805 C CA . ASP A 1 106 ? -6.982 -18.959 16.804 1.00 88.06 106 ASP A CA 1
ATOM 806 C C . ASP A 1 106 ? -6.032 -19.943 16.087 1.00 88.06 106 ASP A C 1
ATOM 808 O O . ASP A 1 106 ? -6.394 -21.097 15.845 1.00 88.06 106 ASP A O 1
ATOM 812 N N . GLY A 1 107 ? -4.818 -19.490 15.751 1.00 86.69 107 GLY A N 1
ATOM 813 C CA . GLY A 1 107 ? -3.789 -20.271 15.064 1.00 86.69 107 GLY A CA 1
ATOM 814 C C . GLY A 1 107 ? -4.076 -20.517 13.581 1.00 86.69 107 GLY A C 1
ATOM 815 O O . GLY A 1 107 ? -3.346 -21.271 12.941 1.00 86.69 107 GLY A O 1
ATOM 816 N N . LYS A 1 108 ? -5.131 -19.912 13.026 1.00 91.00 108 LYS A N 1
ATOM 817 C CA . LYS A 1 108 ? -5.516 -20.037 11.620 1.00 91.00 108 LYS A CA 1
ATOM 818 C C . LYS A 1 108 ? -5.175 -18.754 10.879 1.00 91.00 108 LYS A C 1
ATOM 820 O O . LYS A 1 108 ? -5.361 -17.653 11.387 1.00 91.00 108 LYS A O 1
ATOM 825 N N . THR A 1 109 ? -4.794 -18.876 9.617 1.00 94.38 109 THR A N 1
ATOM 826 C CA . THR A 1 109 ? -4.636 -17.712 8.744 1.00 94.38 109 THR A CA 1
ATOM 827 C C . THR A 1 109 ? -5.989 -17.096 8.386 1.00 94.38 109 THR A C 1
ATOM 829 O O . THR A 1 109 ? -7.045 -17.718 8.545 1.00 94.38 109 THR A O 1
ATOM 832 N N . SER A 1 110 ? -5.973 -15.846 7.927 1.00 96.31 110 SER A N 1
ATOM 833 C CA . SER A 1 110 ? -7.130 -15.233 7.263 1.00 96.31 110 SER A CA 1
ATOM 834 C C . SER A 1 110 ? -7.512 -16.016 6.004 1.00 96.31 110 SER A C 1
ATOM 836 O O . SER A 1 110 ? -6.632 -16.512 5.297 1.00 96.31 110 SER A O 1
ATOM 838 N N . VAL A 1 111 ? -8.804 -16.044 5.663 1.00 95.69 111 VAL A N 1
ATOM 839 C CA . VAL A 1 111 ? -9.294 -16.592 4.379 1.00 95.69 111 VAL A CA 1
ATOM 840 C C . VAL A 1 111 ? -8.733 -15.809 3.185 1.00 95.69 111 VAL A C 1
ATOM 842 O O . VAL A 1 111 ? -8.574 -16.344 2.090 1.00 95.69 111 VAL A O 1
ATOM 845 N N . CYS A 1 112 ? -8.387 -14.540 3.402 1.00 96.12 112 CYS A N 1
ATOM 846 C CA . CYS A 1 112 ? -7.782 -13.674 2.401 1.00 96.12 112 CYS A CA 1
ATOM 847 C C . CYS A 1 112 ? -6.250 -13.657 2.458 1.00 96.12 112 CYS A C 1
ATOM 849 O O . CYS A 1 112 ? -5.633 -12.827 1.783 1.00 96.12 112 CYS A O 1
ATOM 851 N N . ARG A 1 113 ? -5.615 -14.506 3.279 1.00 95.75 113 ARG A N 1
ATOM 852 C CA . ARG A 1 113 ? -4.170 -14.751 3.210 1.00 95.75 113 ARG A CA 1
ATOM 853 C C . ARG A 1 113 ? -3.905 -15.741 2.090 1.00 95.75 113 ARG A C 1
ATOM 855 O O . ARG A 1 113 ? -4.357 -16.880 2.156 1.00 95.75 113 ARG A O 1
ATOM 862 N N . THR A 1 114 ? -3.178 -15.319 1.064 1.00 94.56 114 THR A N 1
ATOM 863 C CA . THR A 1 114 ? -2.792 -16.254 0.008 1.00 94.56 114 THR A CA 1
ATOM 864 C C . THR A 1 114 ? -1.732 -17.225 0.529 1.00 94.56 114 THR A C 1
ATOM 866 O O . THR A 1 114 ? -0.959 -16.909 1.439 1.00 94.56 114 THR A O 1
ATOM 869 N N . SER A 1 115 ? -1.659 -18.411 -0.077 1.00 93.38 115 SER A N 1
ATOM 870 C CA . SER A 1 115 ? -0.609 -19.381 0.245 1.00 93.38 115 SER A CA 1
ATOM 871 C C . SER A 1 115 ? 0.787 -18.811 -0.020 1.00 93.38 115 SER A C 1
ATOM 873 O O . SER A 1 115 ? 1.693 -19.029 0.778 1.00 93.38 115 SER A O 1
ATOM 875 N N . LEU A 1 116 ? 0.945 -18.030 -1.096 1.00 93.50 116 LEU A N 1
ATOM 876 C CA . LEU A 1 116 ? 2.220 -17.420 -1.468 1.00 93.50 116 LEU A CA 1
ATOM 877 C C . LEU A 1 116 ? 2.696 -16.391 -0.433 1.00 93.50 116 LEU A C 1
ATOM 879 O O . LEU A 1 116 ? 3.853 -16.448 -0.022 1.00 93.50 116 LEU A O 1
ATOM 883 N N . GLU A 1 117 ? 1.821 -15.495 0.033 1.00 94.19 117 GLU A N 1
ATOM 884 C CA . GLU A 1 117 ? 2.153 -14.567 1.125 1.00 94.19 117 GLU A CA 1
ATOM 885 C C . GLU A 1 117 ? 2.544 -15.317 2.399 1.00 94.19 117 GLU A C 1
ATOM 887 O O . GLU A 1 117 ? 3.560 -14.998 3.010 1.00 94.19 117 GLU A O 1
ATOM 892 N N . GLY A 1 118 ? 1.772 -16.341 2.782 1.00 94.50 118 GLY A N 1
ATOM 893 C CA . GLY A 1 118 ? 2.075 -17.155 3.961 1.00 94.50 118 GLY A CA 1
ATOM 894 C C . GLY A 1 118 ? 3.468 -17.783 3.886 1.00 94.50 118 GLY A C 1
ATOM 895 O O . GLY A 1 118 ? 4.260 -17.646 4.818 1.00 94.50 118 GLY A O 1
ATOM 896 N N . SER A 1 119 ? 3.807 -18.404 2.753 1.00 94.62 119 SER A N 1
ATOM 897 C CA . SER A 1 119 ? 5.132 -18.993 2.535 1.00 94.62 119 SER A CA 1
ATOM 898 C C . SER A 1 119 ? 6.256 -17.952 2.535 1.00 94.62 119 SER A C 1
ATOM 900 O O . SER A 1 119 ? 7.321 -18.211 3.095 1.00 94.62 119 SER A O 1
ATOM 902 N N . ARG A 1 120 ? 6.037 -16.766 1.951 1.00 93.81 120 ARG A N 1
ATOM 903 C CA . ARG A 1 120 ? 7.029 -15.676 1.949 1.00 93.81 120 ARG A CA 1
ATOM 904 C C . ARG A 1 120 ? 7.285 -15.133 3.346 1.00 93.81 120 ARG A C 1
ATOM 906 O O . ARG A 1 120 ? 8.440 -14.988 3.729 1.00 93.81 120 ARG A O 1
ATOM 913 N N . MET A 1 121 ? 6.237 -14.913 4.132 1.00 95.06 121 MET A N 1
ATOM 914 C CA . MET A 1 121 ? 6.378 -14.458 5.515 1.00 95.06 121 MET A CA 1
ATOM 915 C C . MET A 1 121 ? 7.105 -15.492 6.376 1.00 95.06 121 MET A C 1
ATOM 917 O O . MET A 1 121 ? 7.983 -15.133 7.151 1.00 95.06 121 MET A O 1
ATOM 921 N N . GLN A 1 122 ? 6.819 -16.785 6.201 1.00 95.56 122 GLN A N 1
ATOM 922 C CA . GLN A 1 122 ? 7.571 -17.849 6.879 1.00 95.56 122 GLN A CA 1
ATOM 923 C C . GLN A 1 122 ? 9.055 -17.854 6.485 1.00 95.56 122 GLN A C 1
ATOM 925 O O . GLN A 1 122 ? 9.923 -18.026 7.344 1.00 95.56 122 GLN A O 1
ATOM 930 N N . ALA A 1 123 ? 9.361 -17.641 5.202 1.00 94.19 123 ALA A N 1
ATOM 931 C CA . ALA A 1 123 ? 10.738 -17.511 4.737 1.00 94.19 123 ALA A CA 1
ATOM 932 C C . ALA A 1 123 ? 11.432 -16.280 5.346 1.00 94.19 123 ALA A C 1
ATOM 934 O O . ALA A 1 123 ? 12.553 -16.410 5.832 1.00 94.19 123 ALA A O 1
ATOM 935 N N . GLN A 1 124 ? 10.747 -15.133 5.412 1.00 94.06 124 GLN A N 1
ATOM 936 C CA . GLN A 1 124 ? 11.246 -13.913 6.058 1.00 94.06 124 GLN A CA 1
ATOM 937 C C . GLN A 1 124 ? 11.521 -14.130 7.550 1.00 94.06 124 GLN A C 1
ATOM 939 O O . GLN A 1 124 ? 12.583 -13.754 8.032 1.00 94.06 124 GLN A O 1
ATOM 944 N N . VAL A 1 125 ? 10.618 -14.790 8.285 1.00 96.19 125 VAL A N 1
ATOM 945 C CA . VAL A 1 125 ? 10.839 -15.139 9.702 1.00 96.19 125 VAL A CA 1
ATOM 946 C C . VAL A 1 125 ? 12.097 -15.988 9.856 1.00 96.19 125 VAL A C 1
ATOM 948 O O . VAL A 1 125 ? 12.916 -15.728 10.738 1.00 96.19 125 VAL A O 1
ATOM 951 N N . LYS A 1 126 ? 12.277 -16.996 8.994 1.00 96.00 126 LYS A N 1
ATOM 952 C CA . LYS A 1 126 ? 13.470 -17.850 9.009 1.00 96.00 126 LYS A CA 1
ATOM 953 C C . LYS A 1 126 ? 14.742 -17.049 8.729 1.00 96.00 126 LYS A C 1
ATOM 955 O O . LYS A 1 126 ? 15.740 -17.272 9.406 1.00 96.00 126 LYS A O 1
ATOM 960 N N . GLU A 1 127 ? 14.707 -16.149 7.751 1.00 94.19 127 GLU A N 1
ATOM 961 C CA . GLU A 1 127 ? 15.835 -15.286 7.396 1.00 94.19 127 GLU A CA 1
ATOM 962 C C . GLU A 1 127 ? 16.203 -14.348 8.549 1.00 94.19 127 GLU A C 1
ATOM 964 O O . GLU A 1 127 ? 17.346 -14.359 8.996 1.00 94.19 127 GLU A O 1
ATOM 969 N N . LEU A 1 128 ? 15.224 -13.629 9.105 1.00 95.31 128 LEU A N 1
ATOM 970 C CA . LEU A 1 128 ? 15.416 -12.733 10.247 1.00 95.31 128 LEU A CA 1
ATOM 971 C C . LEU A 1 128 ? 16.009 -13.476 11.449 1.00 95.31 128 LEU A C 1
ATOM 973 O O . LEU A 1 128 ? 16.978 -13.014 12.043 1.00 95.31 128 LEU A O 1
ATOM 977 N N . ARG A 1 129 ? 15.491 -14.666 11.774 1.00 95.56 129 ARG A N 1
ATOM 978 C CA . ARG A 1 129 ? 16.002 -15.493 12.883 1.00 95.56 129 ARG A CA 1
ATOM 979 C C . ARG A 1 129 ? 17.423 -16.022 12.664 1.00 95.56 129 ARG A C 1
ATOM 981 O O . ARG A 1 129 ? 18.037 -16.478 13.625 1.00 95.56 129 ARG A O 1
ATOM 988 N N . ALA A 1 130 ? 17.939 -15.990 11.435 1.00 95.38 130 ALA A N 1
ATOM 989 C CA . ALA A 1 130 ? 19.311 -16.383 11.117 1.00 95.38 130 ALA A CA 1
ATOM 990 C C . ALA A 1 130 ? 20.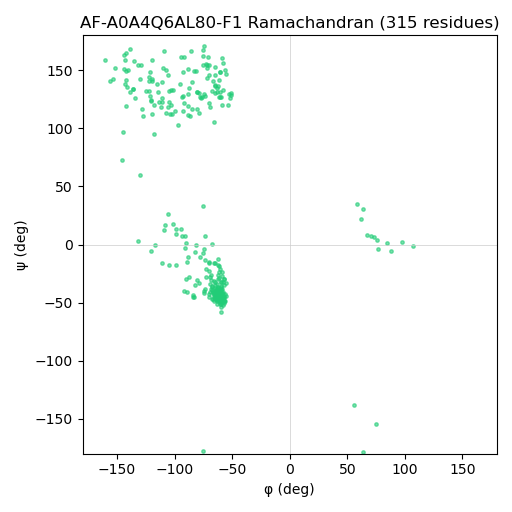314 -15.219 11.223 1.00 95.38 130 ALA A C 1
ATOM 992 O O . ALA A 1 130 ? 21.523 -15.460 11.231 1.00 95.38 130 ALA A O 1
ATOM 993 N N . LEU A 1 131 ? 19.839 -13.971 11.284 1.00 93.56 131 LEU A N 1
ATOM 994 C CA . LEU A 1 131 ? 20.700 -12.798 11.405 1.00 93.56 131 LEU A CA 1
ATOM 995 C C . LEU A 1 131 ? 21.253 -12.657 12.827 1.00 93.56 131 LEU A C 1
ATOM 997 O O . LEU A 1 131 ? 20.661 -13.102 13.811 1.00 93.56 131 LEU A O 1
ATOM 1001 N N . LYS A 1 132 ? 22.406 -11.995 12.935 1.00 93.69 132 LYS A N 1
ATOM 1002 C CA . LYS A 1 132 ? 22.991 -11.632 14.226 1.00 93.69 132 LYS A CA 1
ATOM 1003 C C . LYS A 1 132 ? 22.138 -10.544 14.878 1.00 93.69 132 LYS A C 1
ATOM 1005 O O . LYS A 1 132 ? 22.000 -9.466 14.311 1.00 93.69 132 LYS A O 1
ATOM 1010 N N . ASP A 1 133 ? 21.631 -10.818 16.074 1.00 93.56 133 ASP A N 1
ATOM 1011 C CA . ASP A 1 133 ? 20.746 -9.920 16.817 1.00 93.56 133 ASP A CA 1
ATOM 1012 C C . ASP A 1 133 ? 21.399 -9.501 18.140 1.00 93.56 133 ASP A C 1
ATOM 1014 O O . ASP A 1 133 ? 21.372 -10.241 19.124 1.00 93.56 133 ASP A O 1
ATOM 1018 N N . GLU A 1 134 ? 22.070 -8.349 18.146 1.00 92.44 134 GLU A N 1
ATOM 1019 C CA . GLU A 1 134 ? 22.830 -7.882 19.316 1.00 92.44 134 GLU A CA 1
ATOM 1020 C C . GLU A 1 134 ? 21.944 -7.229 20.385 1.00 92.44 134 GLU A C 1
ATOM 1022 O O . GLU A 1 134 ? 22.259 -7.310 21.571 1.00 92.44 134 GLU A O 1
ATOM 1027 N N . ASP A 1 135 ? 20.837 -6.600 19.982 1.00 93.81 135 ASP A N 1
ATOM 1028 C CA . ASP A 1 135 ? 19.967 -5.799 20.851 1.00 93.81 135 ASP A CA 1
ATOM 1029 C C . ASP A 1 135 ? 18.537 -6.354 20.989 1.00 93.81 135 ASP A C 1
ATOM 1031 O O . ASP A 1 135 ? 17.722 -5.797 21.729 1.00 93.81 135 ASP A O 1
ATOM 1035 N N . GLY A 1 136 ? 18.223 -7.466 20.318 1.00 93.94 136 GLY A N 1
ATOM 1036 C CA . GLY A 1 136 ? 16.901 -8.093 20.336 1.00 93.94 136 GLY A CA 1
ATOM 1037 C C . GLY A 1 136 ? 15.913 -7.493 19.330 1.00 93.94 136 GLY A C 1
ATOM 1038 O O . GLY A 1 136 ? 14.743 -7.897 19.308 1.00 93.94 136 GLY A O 1
ATOM 1039 N N . SER A 1 137 ? 16.332 -6.509 18.527 1.00 93.44 137 SER A N 1
ATOM 1040 C CA . SER A 1 137 ? 15.464 -5.839 17.557 1.00 93.44 137 SER A CA 1
ATOM 1041 C C . SER A 1 137 ? 15.043 -6.772 16.424 1.00 93.44 137 SER A C 1
ATOM 1043 O O . SER A 1 137 ? 13.870 -6.766 16.043 1.00 93.44 137 SER A O 1
ATOM 1045 N N . ILE A 1 138 ? 15.944 -7.628 15.931 1.00 94.44 138 ILE A N 1
ATOM 1046 C CA . ILE A 1 138 ? 15.643 -8.536 14.817 1.00 94.44 138 ILE A CA 1
ATOM 1047 C C . ILE A 1 138 ? 14.666 -9.617 15.266 1.00 94.44 138 ILE A C 1
ATOM 1049 O O . ILE A 1 138 ? 13.695 -9.903 14.564 1.00 94.44 138 ILE A O 1
ATOM 1053 N N . LYS A 1 139 ? 14.866 -10.176 16.464 1.00 95.50 139 LYS A N 1
ATOM 1054 C CA . LYS A 1 139 ? 13.928 -11.123 17.062 1.00 95.50 139 LYS A CA 1
ATOM 1055 C C . LYS A 1 139 ? 12.535 -10.517 17.180 1.00 95.50 139 LYS A C 1
ATOM 1057 O O . LYS A 1 139 ? 11.564 -11.168 16.810 1.00 95.50 139 LYS A O 1
ATOM 1062 N N . LYS A 1 140 ? 12.433 -9.268 17.641 1.00 95.56 140 LYS A N 1
ATOM 1063 C CA . LYS A 1 140 ? 11.144 -8.577 17.744 1.00 95.56 140 LYS A CA 1
ATOM 1064 C C . LYS A 1 140 ? 10.459 -8.446 16.379 1.00 95.56 140 LYS A C 1
ATOM 1066 O O . LYS A 1 140 ? 9.273 -8.737 16.285 1.00 95.56 140 LYS A O 1
ATOM 1071 N N . ILE A 1 141 ? 11.197 -8.069 15.331 1.00 94.19 141 ILE A N 1
ATOM 1072 C CA . ILE A 1 141 ? 10.659 -8.003 13.962 1.00 94.19 141 ILE A CA 1
ATOM 1073 C C . ILE A 1 141 ? 10.191 -9.393 13.509 1.00 94.19 141 ILE A C 1
ATOM 1075 O O . ILE A 1 141 ? 9.085 -9.526 12.995 1.00 94.19 141 ILE A O 1
ATOM 1079 N N . ALA A 1 142 ? 10.989 -10.440 13.731 1.00 96.50 142 ALA A N 1
ATOM 1080 C CA . ALA A 1 142 ? 10.624 -11.805 13.353 1.00 96.50 142 ALA A CA 1
ATOM 1081 C C . ALA A 1 142 ? 9.347 -12.284 14.061 1.00 96.50 142 ALA A C 1
ATOM 1083 O O . ALA A 1 142 ? 8.478 -12.873 13.420 1.00 96.50 142 ALA A O 1
ATOM 1084 N N . ASP A 1 143 ? 9.214 -12.005 15.358 1.00 96.12 143 ASP A N 1
ATOM 1085 C CA . ASP A 1 143 ? 8.037 -12.371 16.148 1.00 96.12 143 ASP A CA 1
ATOM 1086 C C . ASP A 1 143 ? 6.794 -11.576 15.698 1.00 96.12 143 ASP A C 1
ATOM 1088 O O . ASP A 1 143 ? 5.696 -12.130 15.618 1.00 96.12 143 ASP A O 1
ATOM 1092 N N . GLU A 1 144 ? 6.957 -10.299 15.328 1.00 94.88 144 GLU A N 1
ATOM 1093 C CA . GLU A 1 144 ? 5.887 -9.491 14.731 1.00 94.88 144 GLU A CA 1
ATOM 1094 C C . GLU A 1 144 ? 5.424 -10.083 13.390 1.00 94.88 144 GLU A C 1
ATOM 1096 O O . GLU A 1 144 ? 4.223 -10.298 13.213 1.00 94.88 144 GLU A O 1
ATOM 1101 N N . VAL A 1 145 ? 6.345 -10.431 12.481 1.00 95.00 145 VAL A N 1
ATOM 1102 C CA . VAL A 1 145 ? 6.008 -11.067 11.190 1.00 95.00 145 VAL A CA 1
ATOM 1103 C C . VAL A 1 145 ? 5.315 -12.404 11.397 1.00 95.00 145 VAL A C 1
ATOM 1105 O O . VAL A 1 145 ? 4.296 -12.665 10.759 1.00 95.00 145 VAL A O 1
ATOM 1108 N N . GLU A 1 146 ? 5.843 -13.245 12.289 1.00 95.88 146 GLU A N 1
ATOM 1109 C CA . GLU A 1 146 ? 5.270 -14.556 12.589 1.00 95.88 146 GLU A CA 1
ATOM 1110 C C . GLU A 1 146 ? 3.845 -14.422 13.135 1.00 95.88 146 GLU A C 1
ATOM 1112 O O . GLU A 1 146 ? 2.948 -15.137 12.688 1.00 95.88 146 GLU A O 1
ATOM 1117 N N . SER A 1 147 ? 3.602 -13.455 14.025 1.00 94.12 147 SER A N 1
ATOM 1118 C CA . SER A 1 147 ? 2.253 -13.170 14.519 1.00 94.12 147 SER A CA 1
ATOM 1119 C C . SER A 1 147 ? 1.323 -12.671 13.407 1.00 94.12 147 SER A C 1
ATOM 1121 O O . SER A 1 147 ? 0.166 -13.092 13.315 1.00 94.12 147 SER A O 1
ATOM 1123 N N . ASP A 1 148 ? 1.845 -11.850 12.493 1.00 94.12 148 ASP A N 1
ATOM 1124 C CA . ASP A 1 148 ? 1.079 -11.287 11.392 1.00 94.12 148 ASP A CA 1
ATOM 1125 C C . ASP A 1 148 ? 0.693 -12.338 10.342 1.00 94.12 148 ASP A C 1
ATOM 1127 O O . ASP A 1 148 ? -0.215 -12.073 9.555 1.00 94.12 148 ASP A O 1
ATOM 1131 N N . ILE A 1 149 ? 1.289 -13.540 10.321 1.00 94.38 149 ILE A N 1
ATOM 1132 C CA . ILE A 1 149 ? 0.859 -14.657 9.450 1.00 94.38 149 ILE A CA 1
ATOM 1133 C C . ILE A 1 149 ? -0.620 -14.996 9.689 1.00 94.38 149 ILE A C 1
ATOM 1135 O O . ILE A 1 149 ? -1.382 -15.164 8.733 1.00 94.38 149 ILE A O 1
ATOM 1139 N N . ASN A 1 150 ? -1.046 -15.017 10.954 1.00 94.44 150 ASN A N 1
ATOM 1140 C CA . ASN A 1 150 ? -2.407 -15.397 11.345 1.00 94.44 150 ASN A CA 1
ATOM 1141 C C . ASN A 1 150 ? -3.388 -14.222 11.416 1.00 94.44 150 ASN A C 1
ATOM 1143 O O . ASN A 1 150 ? -4.583 -14.426 11.624 1.00 94.44 150 ASN A O 1
ATOM 1147 N N . LYS A 1 151 ? -2.902 -12.999 11.182 1.00 94.94 151 LYS A N 1
ATOM 1148 C CA . LYS A 1 151 ? -3.706 -11.777 11.222 1.00 94.94 151 LYS A CA 1
ATOM 1149 C C . LYS A 1 151 ? -4.957 -11.876 10.349 1.00 94.94 151 LYS A C 1
ATOM 1151 O O . LYS A 1 151 ? -4.864 -12.134 9.140 1.00 94.94 151 LYS A O 1
ATOM 1156 N N . LYS A 1 152 ? -6.099 -11.605 10.973 1.00 95.44 152 LYS A N 1
ATOM 1157 C CA . LYS A 1 152 ? -7.440 -11.529 10.398 1.00 95.44 152 LYS A CA 1
ATOM 1158 C C . LYS A 1 152 ? -7.760 -10.101 9.979 1.00 95.44 152 LYS A C 1
ATOM 1160 O O . LYS A 1 152 ? -7.170 -9.124 10.447 1.00 95.44 152 LYS A O 1
ATOM 1165 N N . TYR A 1 153 ? -8.761 -9.966 9.120 1.00 94.06 153 TYR A N 1
ATOM 1166 C CA . TYR A 1 153 ? -9.211 -8.675 8.617 1.00 94.06 153 TYR A CA 1
ATOM 1167 C C . TYR A 1 153 ? -10.736 -8.487 8.737 1.00 94.06 153 TYR A C 1
ATOM 1169 O O . TYR A 1 153 ? -11.392 -8.258 7.717 1.00 94.06 153 TYR A O 1
ATOM 1177 N N . PRO A 1 154 ? -11.335 -8.538 9.947 1.00 94.88 154 PRO A N 1
ATOM 1178 C CA . PRO A 1 154 ? -12.787 -8.437 10.095 1.00 94.88 154 PRO A CA 1
ATOM 1179 C C . PRO A 1 154 ? -13.328 -7.096 9.586 1.00 94.88 154 PRO A C 1
ATOM 1181 O O . PRO A 1 154 ? -12.888 -6.024 10.023 1.00 94.88 154 PRO A O 1
ATOM 1184 N N . LEU A 1 155 ? -14.326 -7.141 8.699 1.00 94.38 155 LEU A N 1
ATOM 1185 C CA . LEU A 1 155 ? -14.855 -5.954 8.020 1.00 94.38 155 LEU A CA 1
ATOM 1186 C C . LEU A 1 155 ? -15.332 -4.873 9.004 1.00 94.38 155 LEU A C 1
ATOM 1188 O O . LEU A 1 155 ? -14.926 -3.714 8.881 1.00 94.38 155 LEU A O 1
ATOM 1192 N N . LYS A 1 156 ? -16.137 -5.234 10.016 1.00 94.75 156 LYS A N 1
ATOM 1193 C CA . LYS A 1 156 ? -16.636 -4.269 11.014 1.00 94.75 156 LYS A CA 1
ATOM 1194 C C . LYS A 1 156 ? -15.505 -3.568 11.764 1.00 94.75 156 LYS A C 1
ATOM 1196 O O . LYS A 1 156 ? -15.558 -2.362 11.999 1.00 94.75 156 LYS A O 1
ATOM 1201 N N . HIS A 1 157 ? -14.475 -4.309 12.175 1.00 93.56 157 HIS A N 1
ATOM 1202 C CA . HIS A 1 157 ? -13.313 -3.728 12.852 1.00 93.56 157 HIS A CA 1
ATOM 1203 C C . HIS A 1 157 ? -12.551 -2.756 11.940 1.00 93.56 157 HIS A C 1
ATOM 1205 O O . HIS A 1 157 ? -12.148 -1.673 12.380 1.00 93.56 157 HIS A O 1
ATOM 1211 N N . THR A 1 158 ? -12.397 -3.106 10.665 1.00 95.06 158 THR A N 1
ATOM 1212 C CA . THR A 1 158 ? -11.724 -2.263 9.677 1.00 95.06 158 THR A CA 1
ATOM 1213 C C . THR A 1 158 ? -12.485 -0.962 9.420 1.00 95.06 158 THR A C 1
ATOM 1215 O O . THR A 1 158 ? -11.876 0.104 9.500 1.00 95.06 158 THR A O 1
ATOM 1218 N N . ILE A 1 159 ? -13.805 -1.013 9.213 1.00 95.25 159 ILE A N 1
ATOM 1219 C CA . ILE A 1 159 ? -14.642 0.186 9.015 1.00 95.25 159 ILE A CA 1
ATOM 1220 C C . ILE A 1 159 ? -14.523 1.127 10.220 1.00 95.25 159 ILE A C 1
ATOM 1222 O O . ILE A 1 159 ? -14.171 2.297 10.069 1.00 95.25 159 ILE A O 1
ATOM 1226 N N . ARG A 1 160 ? -14.731 0.604 11.436 1.00 95.25 160 ARG A N 1
ATOM 1227 C CA . ARG A 1 160 ? -14.623 1.398 12.670 1.00 95.25 160 ARG A CA 1
ATOM 1228 C C . ARG A 1 160 ? -13.237 2.016 12.835 1.00 95.25 160 ARG A C 1
ATOM 1230 O O . ARG A 1 160 ? -13.130 3.162 13.254 1.00 95.25 160 ARG A O 1
ATOM 1237 N N . SER A 1 161 ? -12.177 1.291 12.470 1.00 94.62 161 SER A N 1
ATOM 1238 C CA . SER A 1 161 ? -10.803 1.810 12.500 1.00 94.62 161 SER A CA 1
ATOM 1239 C C . SER A 1 161 ? -10.607 3.017 11.581 1.00 94.62 161 SER A C 1
ATOM 1241 O O . SER A 1 161 ? -10.036 4.017 12.013 1.00 94.62 161 SER A O 1
ATOM 1243 N N . VAL A 1 162 ? -11.095 2.938 10.338 1.00 95.19 162 VAL A N 1
ATOM 1244 C CA . VAL A 1 162 ? -10.986 4.034 9.361 1.00 95.19 162 VAL A CA 1
ATOM 1245 C C . VAL A 1 162 ? -11.698 5.278 9.889 1.00 95.19 162 VAL A C 1
ATOM 1247 O O . VAL A 1 162 ? -11.085 6.339 9.970 1.00 95.19 162 VAL A O 1
ATOM 1250 N N . TYR A 1 163 ? -12.941 5.147 10.355 1.00 94.75 163 TYR A N 1
ATOM 1251 C CA . TYR A 1 163 ? -13.696 6.275 10.911 1.00 94.75 163 TYR A CA 1
ATOM 1252 C C . TYR A 1 163 ? -13.071 6.836 12.195 1.00 94.75 163 TYR A C 1
ATOM 1254 O O . TYR A 1 163 ? -12.943 8.051 12.343 1.00 94.75 163 TYR A O 1
ATOM 1262 N N . ALA A 1 164 ? -12.618 5.972 13.107 1.00 95.00 164 ALA A N 1
ATOM 1263 C CA . ALA A 1 164 ? -11.964 6.397 14.342 1.00 95.00 164 ALA A CA 1
ATOM 1264 C C . ALA A 1 164 ? -10.669 7.181 14.078 1.00 95.00 164 ALA A C 1
ATOM 1266 O O . ALA A 1 164 ? -10.309 8.059 14.868 1.00 95.00 164 ALA A O 1
ATOM 1267 N N . SER A 1 165 ? -9.975 6.909 12.965 1.00 95.19 165 SER A N 1
ATOM 1268 C CA . SER A 1 165 ? -8.722 7.589 12.617 1.00 95.19 165 SER A CA 1
ATOM 1269 C C . SER A 1 165 ? -8.863 9.101 12.414 1.00 95.19 165 SER A C 1
ATOM 1271 O O . SER A 1 165 ? -7.882 9.834 12.564 1.00 95.19 165 SER A O 1
ATOM 1273 N N . LEU A 1 166 ? -10.091 9.585 12.184 1.00 92.88 166 LEU A N 1
ATOM 1274 C CA . LEU A 1 166 ? -10.410 11.010 12.159 1.00 92.88 166 LEU A CA 1
ATOM 1275 C C . LEU A 1 166 ? -10.037 11.709 13.478 1.00 92.88 166 LEU A C 1
ATOM 1277 O O . LEU A 1 166 ? -9.658 12.879 13.476 1.00 92.88 166 LEU A O 1
ATOM 1281 N N . TRP A 1 167 ? -10.081 10.981 14.593 1.00 92.62 167 TRP A N 1
ATOM 1282 C CA . TRP A 1 167 ? -9.860 11.486 15.949 1.00 92.62 167 TRP A CA 1
ATOM 1283 C C . TRP A 1 167 ? -8.504 11.079 16.529 1.00 92.62 167 TRP A C 1
ATOM 1285 O O . TRP A 1 167 ? -8.350 10.983 17.742 1.00 92.62 167 TRP A O 1
ATOM 1295 N N . THR A 1 168 ? -7.500 10.831 15.686 1.00 93.31 168 THR A N 1
ATOM 1296 C CA . THR A 1 168 ? -6.109 10.788 16.165 1.00 93.31 168 THR A CA 1
ATOM 1297 C C . THR A 1 168 ? -5.632 12.198 16.514 1.00 93.31 168 THR A C 1
ATOM 1299 O O . THR A 1 168 ? -6.086 13.172 15.915 1.00 93.31 168 THR A O 1
ATOM 1302 N N . GLU A 1 169 ? -4.688 12.331 17.451 1.00 91.69 169 GLU A N 1
ATOM 1303 C CA . GLU A 1 169 ? -4.156 13.652 17.827 1.00 91.69 169 GLU A CA 1
ATOM 1304 C C . GLU A 1 169 ? -3.555 14.393 16.633 1.00 91.69 169 GLU A C 1
ATOM 1306 O O . GLU A 1 169 ? -3.813 15.577 16.453 1.00 91.69 169 GLU A O 1
ATOM 1311 N N . ARG A 1 170 ? -2.823 13.683 15.774 1.00 90.94 170 ARG A N 1
ATOM 1312 C CA . ARG A 1 170 ? -2.252 14.263 14.559 1.00 90.94 170 ARG A CA 1
ATOM 1313 C C . ARG A 1 170 ? -3.332 14.789 13.612 1.00 90.94 170 ARG A C 1
ATOM 1315 O O . ARG A 1 170 ? -3.204 15.906 13.127 1.00 90.94 170 ARG A O 1
ATOM 1322 N N . ALA A 1 171 ? -4.386 14.011 13.359 1.00 90.88 171 ALA A N 1
ATOM 1323 C CA . ALA A 1 171 ? -5.473 14.441 12.485 1.00 90.88 171 ALA A CA 1
ATOM 1324 C C . ALA A 1 171 ? -6.243 15.632 13.077 1.00 90.88 171 ALA A C 1
ATOM 1326 O O . ALA A 1 171 ? -6.551 16.586 12.369 1.00 90.88 171 ALA A O 1
ATOM 1327 N N . PHE A 1 172 ? -6.513 15.593 14.382 1.00 91.12 172 PHE A N 1
ATOM 1328 C CA . PHE A 1 172 ? -7.156 16.683 15.109 1.00 91.12 172 PHE A CA 1
ATOM 1329 C C . PHE A 1 172 ? -6.341 17.978 15.038 1.00 91.12 172 PHE A C 1
ATOM 1331 O O . PHE A 1 172 ? -6.854 18.998 14.593 1.00 91.12 172 PHE A O 1
ATOM 1338 N N . LEU A 1 173 ? -5.059 17.927 15.413 1.00 90.00 173 LEU A N 1
ATOM 1339 C CA . LEU A 1 173 ? -4.181 19.097 15.432 1.00 90.00 173 LEU A CA 1
ATOM 1340 C C . LEU A 1 173 ? -3.966 19.690 14.045 1.00 90.00 173 LEU A C 1
ATOM 1342 O O . LEU A 1 173 ? -3.842 20.902 13.915 1.00 90.00 173 LEU A O 1
ATOM 1346 N N . ASN A 1 174 ? -3.932 18.849 13.011 1.00 89.44 174 ASN A N 1
ATOM 1347 C CA . ASN A 1 174 ? -3.842 19.336 11.646 1.00 89.44 174 ASN A CA 1
ATOM 1348 C C . ASN A 1 174 ? -5.087 20.161 11.290 1.00 89.44 174 ASN A C 1
ATOM 1350 O O . ASN A 1 174 ? -4.953 21.302 10.875 1.00 89.44 174 ASN A O 1
ATOM 1354 N N . ARG A 1 175 ? -6.294 19.654 11.562 1.00 89.44 175 ARG A N 1
ATOM 1355 C CA . ARG A 1 175 ? -7.535 20.414 11.338 1.00 89.44 175 ARG A CA 1
ATOM 1356 C C . ARG A 1 175 ? -7.612 21.697 12.160 1.00 89.44 175 ARG A C 1
ATOM 1358 O O . ARG A 1 175 ? -8.058 22.715 11.640 1.00 89.44 175 ARG A O 1
ATOM 1365 N N . GLU A 1 176 ? -7.147 21.652 13.404 1.00 87.69 176 GLU A N 1
ATOM 1366 C CA . GLU A 1 176 ? -7.059 22.834 14.264 1.00 87.69 176 GLU A CA 1
ATOM 1367 C C . GLU A 1 176 ? -6.120 23.898 13.715 1.00 87.69 176 GLU A C 1
ATOM 1369 O O . GLU A 1 176 ? -6.464 25.075 13.702 1.00 87.69 176 GLU A O 1
ATOM 1374 N N . TYR A 1 177 ? -4.960 23.491 13.201 1.00 87.06 177 TYR A N 1
ATOM 1375 C CA . TYR A 1 177 ? -4.008 24.410 12.588 1.00 87.06 177 TYR A CA 1
ATOM 1376 C C . TYR A 1 177 ? -4.633 25.209 11.430 1.00 87.06 177 TYR A C 1
ATOM 1378 O O . TYR A 1 177 ? -4.342 26.392 11.272 1.00 87.06 177 TYR A O 1
ATOM 1386 N N . TYR A 1 178 ? -5.540 24.594 10.666 1.00 86.94 178 TYR A N 1
ATOM 1387 C CA . TYR A 1 178 ? -6.283 25.254 9.585 1.00 86.94 178 TYR A CA 1
ATOM 1388 C C . TYR A 1 178 ? -7.618 25.879 10.036 1.00 86.94 178 TYR A C 1
ATOM 1390 O O . TYR A 1 178 ? -8.395 26.320 9.190 1.00 86.94 178 TYR A O 1
ATOM 1398 N N . GLY A 1 179 ? -7.914 25.915 11.340 1.00 86.69 179 GLY A N 1
ATOM 1399 C CA . GLY A 1 179 ? -9.134 26.520 11.886 1.00 86.69 179 GLY A CA 1
ATOM 1400 C C . GLY A 1 179 ? -10.427 25.827 11.445 1.00 86.69 179 GLY A C 1
ATOM 1401 O O . GLY A 1 179 ? -11.457 26.481 11.276 1.00 86.69 179 GLY A O 1
ATOM 1402 N N . MET A 1 180 ? -10.380 24.515 11.199 1.00 86.50 180 MET A N 1
ATOM 1403 C CA . MET A 1 180 ? -11.524 23.774 10.676 1.00 86.50 180 MET A CA 1
ATOM 1404 C C . MET A 1 180 ? -12.530 23.411 11.765 1.00 86.50 180 MET A C 1
ATOM 1406 O O . MET A 1 180 ? -12.193 22.771 12.760 1.00 86.50 180 MET A O 1
ATOM 1410 N N . ASP A 1 181 ? -13.805 23.683 11.499 1.00 84.50 181 ASP A N 1
ATOM 1411 C CA . ASP A 1 181 ? -14.910 23.216 12.331 1.00 84.50 181 ASP A CA 1
ATOM 1412 C C . ASP A 1 181 ? -15.011 21.684 12.284 1.00 84.50 181 ASP A C 1
ATOM 1414 O O . ASP A 1 181 ? -15.488 21.098 11.310 1.00 84.50 181 ASP A O 1
ATOM 1418 N N . HIS A 1 182 ? -14.581 21.027 13.363 1.00 84.94 182 HIS A N 1
ATOM 1419 C CA . HIS A 1 182 ? -14.573 19.5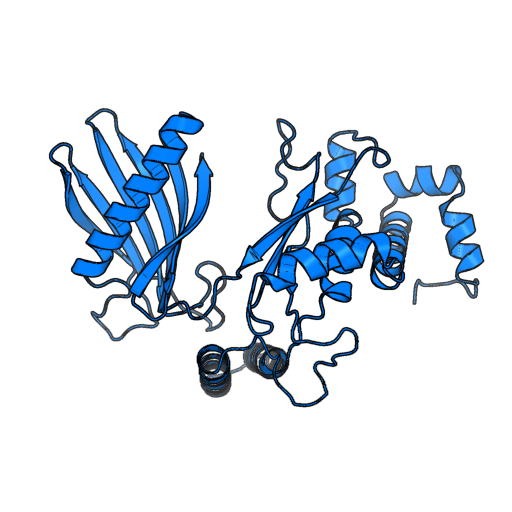68 13.474 1.00 84.94 182 HIS A CA 1
ATOM 1420 C C . HIS A 1 182 ? -15.951 18.919 13.310 1.00 84.94 182 HIS A C 1
ATOM 1422 O O . HIS A 1 182 ? -16.017 17.746 12.946 1.00 84.94 182 HIS A O 1
ATOM 1428 N N . SER A 1 183 ? -17.043 19.652 13.557 1.00 83.75 183 SER A N 1
ATOM 1429 C CA . SER A 1 183 ? -18.407 19.135 13.389 1.00 83.75 183 SER A CA 1
ATOM 1430 C C . SER A 1 183 ? -18.827 18.993 11.921 1.00 83.75 183 SER A C 1
ATOM 1432 O O . SER A 1 183 ? -19.814 18.322 11.625 1.00 83.75 183 SER A O 1
ATOM 1434 N N . LYS A 1 184 ? -18.059 19.589 11.001 1.00 86.88 184 LYS A N 1
ATOM 1435 C CA . LYS A 1 184 ? -18.291 19.578 9.548 1.00 86.88 184 LYS A CA 1
ATOM 1436 C C . LYS A 1 184 ? -17.281 18.713 8.794 1.00 86.88 184 LYS A C 1
ATOM 1438 O O . LYS A 1 184 ? -17.116 18.849 7.579 1.00 86.88 184 LYS A O 1
ATOM 1443 N N . ILE A 1 185 ? -16.586 17.838 9.516 1.00 89.06 185 ILE A N 1
ATOM 1444 C CA . ILE A 1 185 ? -15.590 16.932 8.954 1.00 89.06 185 ILE A CA 1
ATOM 1445 C C . ILE A 1 185 ? -16.201 15.547 8.848 1.00 89.06 185 ILE A C 1
ATOM 1447 O O . ILE A 1 185 ? -16.595 14.941 9.845 1.00 89.06 185 ILE A O 1
ATOM 1451 N N . TYR A 1 186 ? -16.250 15.043 7.622 1.00 90.44 186 TYR A N 1
ATOM 1452 C CA . TYR A 1 186 ? -16.868 13.773 7.289 1.00 90.44 186 TYR A CA 1
ATOM 1453 C C . TYR A 1 186 ? -15.829 12.831 6.689 1.00 90.44 186 TYR A C 1
ATOM 1455 O O . TYR A 1 186 ? -14.945 13.241 5.935 1.00 90.44 186 TYR A O 1
ATOM 1463 N N . MET A 1 187 ? -15.951 11.551 7.034 1.00 91.94 187 MET A N 1
ATOM 1464 C CA . MET A 1 187 ? -15.135 10.478 6.480 1.00 91.94 187 MET A CA 1
ATOM 1465 C C . MET A 1 187 ? -15.929 9.758 5.390 1.00 91.94 187 MET A C 1
ATOM 1467 O O . MET A 1 187 ? -16.948 9.125 5.673 1.00 91.94 187 MET A O 1
ATOM 1471 N N . GLY A 1 188 ? -15.445 9.852 4.157 1.00 91.81 188 GLY A N 1
ATOM 1472 C CA . GLY A 1 188 ? -15.723 8.903 3.091 1.00 91.81 188 GLY A CA 1
ATOM 1473 C C . GLY A 1 188 ? -14.749 7.727 3.147 1.00 91.81 188 GLY A C 1
ATOM 1474 O O . GLY A 1 188 ? -13.735 7.750 3.850 1.00 91.81 188 GLY A O 1
ATOM 1475 N N . MET A 1 189 ? -15.065 6.664 2.412 1.00 92.19 189 MET A N 1
ATOM 1476 C CA . MET A 1 189 ? -14.227 5.472 2.367 1.00 92.19 189 MET A CA 1
ATOM 1477 C C . MET A 1 189 ? -14.214 4.884 0.962 1.00 92.19 189 MET A C 1
ATOM 1479 O O . MET A 1 189 ? -15.248 4.461 0.448 1.00 92.19 189 MET A O 1
ATOM 1483 N N . LEU A 1 190 ? -13.026 4.822 0.364 1.00 92.56 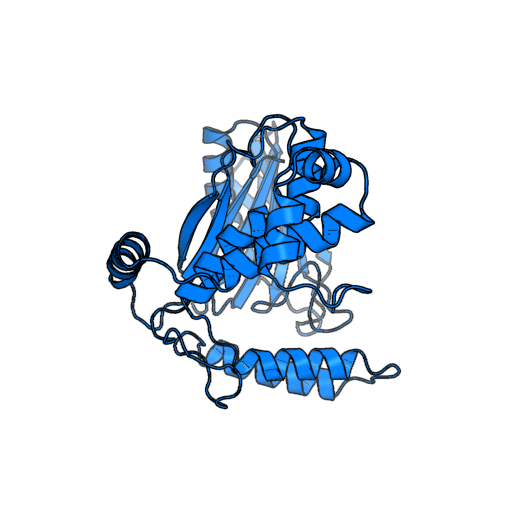190 LEU A N 1
ATOM 1484 C CA . LEU A 1 190 ? -12.804 4.127 -0.897 1.00 92.56 190 LEU A CA 1
ATOM 1485 C C . LEU A 1 190 ? -12.473 2.663 -0.610 1.00 92.56 190 LEU A C 1
ATOM 1487 O O . LEU A 1 190 ? -11.572 2.364 0.177 1.00 92.56 190 LEU A O 1
ATOM 1491 N N . VAL A 1 191 ? -13.174 1.749 -1.281 1.00 94.12 191 VAL A N 1
ATOM 1492 C CA . VAL A 1 191 ? -12.950 0.308 -1.150 1.00 94.12 191 VAL A CA 1
ATOM 1493 C C . VAL A 1 191 ? -12.577 -0.284 -2.498 1.00 94.12 191 VAL A C 1
ATOM 1495 O O . VAL A 1 191 ? -13.317 -0.146 -3.468 1.00 94.12 191 VAL A O 1
ATOM 1498 N N . HIS A 1 192 ? -11.432 -0.958 -2.558 1.00 93.94 192 HIS A N 1
ATOM 1499 C CA . HIS A 1 192 ? -10.960 -1.628 -3.768 1.00 93.94 192 HIS A CA 1
ATOM 1500 C C . HIS A 1 192 ? -10.249 -2.943 -3.421 1.00 93.94 192 HIS A C 1
ATOM 1502 O O . HIS A 1 192 ? -9.794 -3.101 -2.284 1.00 93.94 192 HIS A O 1
ATOM 1508 N N . PRO A 1 193 ? -10.132 -3.900 -4.360 1.00 94.25 193 PRO A N 1
ATOM 1509 C CA . PRO A 1 193 ? -9.287 -5.074 -4.172 1.00 94.25 193 PRO A CA 1
ATOM 1510 C C . PRO A 1 193 ? -7.879 -4.674 -3.730 1.00 94.25 193 PRO A C 1
ATOM 1512 O O . PRO A 1 193 ? -7.265 -3.783 -4.321 1.00 94.25 193 PRO A O 1
ATOM 1515 N N . ALA A 1 194 ? -7.379 -5.307 -2.673 1.00 93.94 194 ALA A N 1
ATOM 1516 C CA . ALA A 1 194 ? -6.008 -5.115 -2.243 1.00 93.94 194 ALA A CA 1
ATOM 1517 C C . ALA A 1 194 ? -5.054 -5.756 -3.254 1.00 93.94 194 ALA A C 1
ATOM 1519 O O . ALA A 1 194 ? -5.342 -6.800 -3.846 1.00 93.94 194 ALA A O 1
ATOM 1520 N N . PHE A 1 195 ? -3.905 -5.118 -3.409 1.00 92.00 195 PHE A N 1
ATOM 1521 C CA . PHE A 1 195 ? -2.763 -5.682 -4.100 1.00 92.00 195 PHE A CA 1
ATOM 1522 C C . PHE A 1 195 ? -2.102 -6.708 -3.178 1.00 92.00 195 PHE A C 1
ATOM 1524 O O . PHE A 1 195 ? -1.887 -6.423 -1.999 1.00 92.00 195 PHE A O 1
ATOM 1531 N N . VAL A 1 196 ? -1.908 -7.915 -3.699 1.00 92.94 196 VAL A N 1
ATOM 1532 C CA . VAL A 1 196 ? -1.287 -9.056 -3.020 1.00 92.94 196 VAL A CA 1
ATOM 1533 C C . VAL A 1 196 ? -0.465 -9.823 -4.049 1.00 92.94 196 VAL A C 1
ATOM 1535 O O . VAL A 1 196 ? -0.702 -9.682 -5.253 1.00 92.94 196 VAL A O 1
ATOM 1538 N N . ASN A 1 197 ? 0.446 -10.676 -3.583 1.00 93.81 197 ASN A N 1
ATOM 1539 C CA . ASN A 1 197 ? 1.297 -11.513 -4.432 1.00 93.81 197 ASN A CA 1
ATOM 1540 C C . ASN A 1 197 ? 2.157 -10.714 -5.417 1.00 93.81 197 ASN A C 1
ATOM 1542 O O . ASN A 1 197 ? 2.436 -11.182 -6.521 1.00 93.81 197 ASN A O 1
ATOM 1546 N N . GLU A 1 198 ? 2.615 -9.527 -5.019 1.00 94.56 198 GLU A N 1
ATOM 1547 C CA . GLU A 1 198 ? 3.614 -8.779 -5.772 1.00 94.56 198 GLU A CA 1
ATOM 1548 C C . GLU A 1 198 ? 4.812 -9.684 -6.091 1.00 94.56 198 GLU A C 1
ATOM 1550 O O . GLU A 1 198 ? 5.350 -10.350 -5.208 1.00 94.56 198 GLU A O 1
ATOM 1555 N N . SER A 1 199 ? 5.237 -9.751 -7.348 1.00 95.25 199 SER A N 1
ATOM 1556 C CA . SER A 1 199 ? 6.556 -10.279 -7.714 1.00 95.25 199 SER A CA 1
ATOM 1557 C C . SER A 1 199 ? 7.614 -9.176 -7.672 1.00 95.25 199 SER A C 1
ATOM 1559 O O . SER A 1 199 ? 8.772 -9.452 -7.360 1.00 95.25 199 SER A O 1
ATOM 1561 N N . VAL A 1 200 ? 7.193 -7.928 -7.897 1.00 96.56 200 VAL A N 1
ATOM 1562 C CA . VAL A 1 200 ? 7.987 -6.704 -7.744 1.00 96.56 200 VAL A CA 1
ATOM 1563 C C . VAL A 1 200 ? 7.086 -5.600 -7.201 1.00 96.56 200 VAL A C 1
ATOM 1565 O O . VAL A 1 200 ? 5.963 -5.431 -7.679 1.00 96.56 200 VAL A O 1
ATOM 1568 N N . ASN A 1 201 ? 7.595 -4.809 -6.264 1.00 96.38 201 ASN A N 1
ATOM 1569 C CA . ASN A 1 201 ? 6.960 -3.592 -5.769 1.00 96.38 201 ASN A CA 1
ATOM 1570 C C . ASN A 1 201 ? 7.824 -2.382 -6.140 1.00 96.38 201 ASN A C 1
ATOM 1572 O O . ASN A 1 201 ? 9.050 -2.450 -6.045 1.00 96.38 201 ASN A O 1
ATOM 1576 N N . GLY A 1 202 ? 7.209 -1.285 -6.587 1.00 96.94 202 GLY A N 1
ATOM 1577 C CA . GLY A 1 202 ? 7.952 -0.182 -7.186 1.00 96.94 202 GLY A CA 1
ATOM 1578 C C . GLY A 1 202 ? 7.313 1.193 -7.030 1.00 96.94 202 GLY A C 1
ATOM 1579 O O . GLY A 1 202 ? 6.093 1.331 -6.963 1.00 96.94 202 GLY A O 1
ATOM 1580 N N . VAL A 1 203 ? 8.160 2.218 -7.026 1.00 97.69 203 VAL A N 1
ATOM 1581 C CA . VAL A 1 203 ? 7.784 3.626 -7.219 1.00 97.69 203 VAL A CA 1
ATOM 1582 C C . VAL A 1 203 ? 8.536 4.171 -8.425 1.00 97.69 203 VAL A C 1
ATOM 1584 O O . VAL A 1 203 ? 9.657 3.746 -8.716 1.00 97.69 203 VAL A O 1
ATOM 1587 N N . ALA A 1 204 ? 7.935 5.110 -9.142 1.00 98.38 204 ALA A N 1
ATOM 1588 C CA . ALA A 1 204 ? 8.570 5.754 -10.271 1.00 98.38 204 ALA A CA 1
ATOM 1589 C C . ALA A 1 204 ? 8.251 7.243 -10.336 1.00 98.38 204 ALA A C 1
ATOM 1591 O O . ALA A 1 204 ? 7.097 7.651 -10.228 1.00 98.38 204 ALA A O 1
ATOM 1592 N N . VAL A 1 205 ? 9.284 8.040 -10.599 1.00 98.50 205 VAL A N 1
ATOM 1593 C CA . VAL A 1 205 ? 9.149 9.470 -10.875 1.00 98.50 205 VAL A CA 1
ATOM 1594 C C . VAL A 1 205 ? 9.332 9.703 -12.365 1.00 98.50 205 VAL A C 1
ATOM 1596 O O . VAL A 1 205 ? 10.373 9.357 -12.924 1.00 98.50 205 VAL A O 1
ATOM 1599 N N . LEU A 1 206 ? 8.326 10.305 -12.992 1.00 98.69 206 LEU A N 1
ATOM 1600 C CA . LEU A 1 206 ? 8.326 10.661 -14.406 1.00 98.69 206 LEU A CA 1
ATOM 1601 C C . LEU A 1 206 ? 8.530 12.168 -14.557 1.00 98.69 206 LEU A C 1
ATOM 1603 O O . LEU A 1 206 ? 7.819 12.943 -13.917 1.00 98.69 206 LEU A O 1
ATOM 1607 N N . ASN A 1 207 ? 9.444 12.567 -15.440 1.00 98.50 207 ASN A N 1
ATOM 1608 C CA . ASN A 1 207 ? 9.644 13.950 -15.869 1.00 98.50 207 ASN A CA 1
ATOM 1609 C C . ASN A 1 207 ? 9.374 14.056 -17.376 1.00 98.50 207 ASN A C 1
ATOM 1611 O O . ASN A 1 207 ? 10.039 13.398 -18.176 1.00 98.50 207 ASN A O 1
ATOM 1615 N N . PHE A 1 208 ? 8.400 14.879 -17.759 1.00 98.25 208 PHE A N 1
ATOM 1616 C CA . PHE A 1 208 ? 8.065 15.185 -19.148 1.00 98.25 208 PHE A CA 1
ATOM 1617 C C . PHE A 1 208 ? 8.828 16.436 -19.595 1.00 98.25 208 PHE A C 1
ATOM 1619 O O . PHE A 1 208 ? 8.567 17.529 -19.091 1.00 98.25 208 PHE A O 1
ATOM 1626 N N . ASN A 1 209 ? 9.743 16.282 -20.550 1.00 97.75 209 ASN A N 1
ATOM 1627 C CA . ASN A 1 209 ? 10.629 17.355 -20.999 1.00 97.75 209 ASN A CA 1
ATOM 1628 C C . ASN A 1 209 ? 10.077 18.097 -22.230 1.00 97.75 209 ASN A C 1
ATOM 1630 O O . ASN A 1 209 ? 9.218 17.595 -22.961 1.00 97.75 209 ASN A O 1
ATOM 1634 N N . GLU A 1 210 ? 10.598 19.302 -22.486 1.00 96.25 210 GLU A N 1
ATOM 1635 C CA . GLU A 1 210 ? 10.202 20.138 -23.633 1.00 96.25 210 GLU A CA 1
ATOM 1636 C C . GLU A 1 210 ? 10.574 19.511 -24.985 1.00 96.25 210 GLU A C 1
ATOM 1638 O O . GLU A 1 210 ? 9.826 19.627 -25.957 1.00 96.25 210 GLU A O 1
ATOM 1643 N N . ASP A 1 211 ? 11.682 18.769 -25.036 1.00 96.50 211 ASP A N 1
ATOM 1644 C CA . ASP A 1 211 ? 12.143 18.030 -26.218 1.00 96.50 211 ASP A CA 1
ATOM 1645 C C . ASP A 1 211 ? 11.312 16.763 -26.512 1.00 96.50 211 ASP A C 1
ATOM 1647 O O . ASP A 1 211 ? 11.642 15.988 -27.411 1.00 96.50 211 ASP A O 1
ATOM 1651 N N . LYS A 1 212 ? 10.208 16.565 -25.776 1.00 96.00 212 LYS A N 1
ATOM 1652 C CA . LYS A 1 212 ? 9.306 15.403 -25.824 1.00 96.00 212 LYS A CA 1
ATOM 1653 C C . LYS A 1 212 ? 9.934 14.097 -25.335 1.00 96.00 212 LYS A C 1
ATOM 1655 O O . LYS A 1 212 ? 9.295 13.048 -25.465 1.00 96.00 212 LYS A O 1
ATOM 1660 N N . SER A 1 213 ? 11.141 14.134 -24.772 1.00 98.12 213 SER A N 1
ATOM 1661 C CA . SER A 1 213 ? 11.667 13.003 -24.016 1.00 98.12 213 SER A CA 1
ATOM 1662 C C . SER A 1 213 ? 10.949 12.874 -22.671 1.00 98.12 213 SER A C 1
ATOM 1664 O O . SER A 1 213 ? 10.375 13.831 -22.139 1.00 98.12 213 SER A O 1
ATOM 1666 N N . ILE A 1 214 ? 10.941 11.657 -22.135 1.00 98.62 214 ILE A N 1
ATOM 1667 C CA . ILE A 1 214 ? 10.402 11.368 -20.810 1.00 98.62 214 ILE A CA 1
ATOM 1668 C C . ILE A 1 214 ? 11.467 10.612 -20.033 1.00 98.62 214 ILE A C 1
ATOM 1670 O O . ILE A 1 214 ? 11.830 9.494 -20.407 1.00 98.62 214 ILE A O 1
ATOM 1674 N N . GLU A 1 215 ? 11.953 11.211 -18.954 1.00 98.44 215 GLU A N 1
ATOM 1675 C CA . GLU A 1 215 ? 12.819 10.526 -18.000 1.00 98.44 215 GLU A CA 1
ATOM 1676 C C . GLU A 1 215 ? 11.970 9.823 -16.948 1.00 98.44 215 GLU A C 1
ATOM 1678 O O . GLU A 1 215 ? 11.028 10.396 -16.401 1.00 98.44 215 GLU A O 1
ATOM 1683 N N . VAL A 1 216 ? 12.317 8.576 -16.653 1.00 98.69 216 VAL A N 1
ATOM 1684 C CA . VAL A 1 216 ? 11.639 7.733 -15.675 1.00 98.69 216 VAL A CA 1
ATOM 1685 C C . VAL A 1 216 ? 12.685 7.191 -14.713 1.00 98.69 216 VAL A C 1
ATOM 1687 O O . VAL A 1 216 ? 13.513 6.354 -15.079 1.00 98.69 216 VAL A O 1
ATOM 1690 N N . LYS A 1 217 ? 12.647 7.668 -13.468 1.00 98.62 217 LYS A N 1
ATOM 1691 C CA . LYS A 1 217 ? 13.411 7.073 -12.371 1.00 98.62 217 LYS A CA 1
ATOM 1692 C C . LYS A 1 217 ? 12.570 5.988 -11.731 1.00 98.62 217 LYS A C 1
ATOM 1694 O O . LYS A 1 217 ? 11.489 6.298 -11.247 1.00 98.62 217 LYS A O 1
ATOM 1699 N N . ILE A 1 218 ? 13.042 4.748 -11.740 1.00 98.62 218 ILE A N 1
ATOM 1700 C CA . ILE A 1 218 ? 12.322 3.587 -11.209 1.00 98.62 218 ILE A CA 1
ATOM 1701 C C . ILE A 1 218 ? 13.083 3.070 -9.998 1.00 98.62 218 ILE A C 1
ATOM 1703 O O . ILE A 1 218 ? 14.249 2.710 -10.127 1.00 98.62 218 ILE A O 1
ATOM 1707 N N . VAL A 1 219 ? 12.419 2.996 -8.849 1.00 98.38 219 VAL A N 1
ATOM 1708 C CA . VAL A 1 219 ? 12.934 2.327 -7.652 1.00 98.38 219 VAL A CA 1
ATOM 1709 C C . VAL A 1 219 ? 12.086 1.087 -7.420 1.00 98.38 219 VAL A C 1
ATOM 1711 O O . VAL A 1 219 ? 10.861 1.187 -7.362 1.00 98.38 219 VAL A O 1
ATOM 1714 N N . SER A 1 220 ? 12.709 -0.084 -7.313 1.00 97.75 220 SER A N 1
ATOM 1715 C CA . SER A 1 220 ? 11.984 -1.351 -7.203 1.00 97.75 220 SER A CA 1
ATOM 1716 C C . SER A 1 220 ? 12.610 -2.328 -6.213 1.00 97.75 220 SER A C 1
ATOM 1718 O O . SER A 1 220 ? 13.823 -2.343 -5.985 1.00 97.75 220 SER A O 1
ATOM 1720 N N . GLN A 1 221 ? 11.757 -3.157 -5.616 1.00 96.25 221 GLN A N 1
ATOM 1721 C CA . GLN A 1 221 ? 12.128 -4.240 -4.717 1.00 96.25 221 GLN A CA 1
ATOM 1722 C C . GLN A 1 221 ? 11.478 -5.558 -5.117 1.00 96.25 221 GLN A C 1
ATOM 1724 O O . GLN A 1 221 ? 10.423 -5.582 -5.751 1.00 96.25 221 GLN A O 1
ATOM 1729 N N . VAL A 1 222 ? 12.131 -6.658 -4.734 1.00 94.56 222 VAL A N 1
ATOM 1730 C CA . VAL A 1 222 ? 11.585 -7.998 -4.940 1.00 94.56 222 VAL A CA 1
ATOM 1731 C C . VAL A 1 222 ? 10.342 -8.186 -4.079 1.00 94.56 222 VAL A C 1
ATOM 1733 O O . VAL A 1 222 ? 10.297 -7.769 -2.922 1.00 94.56 222 VAL A O 1
ATOM 1736 N N . GLN A 1 223 ? 9.349 -8.862 -4.644 1.00 93.38 223 GLN A N 1
ATOM 1737 C CA . GLN A 1 223 ? 8.106 -9.207 -3.966 1.00 93.38 223 GLN A CA 1
ATOM 1738 C C . GLN A 1 223 ? 7.391 -7.969 -3.393 1.00 93.38 223 GLN A C 1
ATOM 1740 O O . GLN A 1 223 ? 7.313 -6.936 -4.053 1.00 93.38 223 GLN A O 1
ATOM 1745 N N . ASP A 1 224 ? 6.850 -8.074 -2.183 1.00 90.06 224 ASP A N 1
ATOM 1746 C CA . ASP A 1 224 ? 6.189 -7.012 -1.429 1.00 90.06 224 ASP A CA 1
ATOM 1747 C C . ASP A 1 224 ? 7.137 -6.296 -0.449 1.00 90.06 224 ASP A C 1
ATOM 1749 O O . ASP A 1 224 ? 6.684 -5.529 0.404 1.00 90.06 224 ASP A O 1
ATOM 1753 N N . VAL A 1 225 ? 8.458 -6.503 -0.573 1.00 92.12 225 VAL A N 1
ATOM 1754 C CA . VAL A 1 225 ? 9.432 -5.827 0.288 1.00 92.12 225 VAL A CA 1
ATOM 1755 C C . VAL A 1 225 ? 9.311 -4.313 0.104 1.00 92.12 225 VAL A C 1
ATOM 1757 O O . VAL A 1 225 ? 9.327 -3.771 -1.005 1.00 92.12 225 VAL A O 1
ATOM 1760 N N . SER A 1 226 ? 9.155 -3.619 1.231 1.00 90.75 226 SER A N 1
ATOM 1761 C CA . SER A 1 226 ? 9.016 -2.167 1.267 1.00 90.75 226 SER A CA 1
ATOM 1762 C C . SER A 1 226 ? 10.289 -1.482 0.779 1.00 90.75 226 SER A C 1
ATOM 1764 O O . SER A 1 226 ? 11.393 -1.834 1.182 1.00 90.75 226 SER A O 1
ATOM 1766 N N . ILE A 1 227 ? 10.118 -0.455 -0.051 1.00 90.56 227 ILE A N 1
ATOM 1767 C CA . ILE A 1 227 ? 11.224 0.342 -0.593 1.00 90.56 227 ILE A CA 1
ATOM 1768 C C . ILE A 1 227 ? 11.803 1.285 0.465 1.00 90.56 227 ILE A C 1
ATOM 1770 O O . ILE A 1 227 ? 13.010 1.490 0.520 1.00 90.56 227 ILE A O 1
ATOM 1774 N N . THR A 1 228 ? 10.947 1.888 1.290 1.00 85.31 228 THR A N 1
ATOM 1775 C CA . THR A 1 228 ? 11.345 2.940 2.239 1.00 85.31 228 THR A CA 1
ATOM 1776 C C . THR A 1 228 ? 11.751 2.393 3.598 1.00 85.31 228 THR A C 1
ATOM 1778 O O . THR A 1 228 ? 12.553 3.007 4.292 1.00 85.31 228 THR A O 1
ATOM 1781 N N . ASN A 1 229 ? 11.176 1.258 3.987 1.00 87.31 229 ASN A N 1
ATOM 1782 C CA . ASN A 1 229 ? 11.425 0.619 5.273 1.00 87.31 229 ASN A CA 1
ATOM 1783 C C . ASN A 1 229 ? 11.368 -0.903 5.097 1.00 87.31 229 ASN A C 1
ATOM 1785 O O . ASN A 1 229 ? 10.350 -1.511 5.453 1.00 87.31 229 ASN A O 1
ATOM 1789 N N . PRO A 1 230 ? 12.386 -1.502 4.455 1.00 90.69 230 PRO A N 1
ATOM 1790 C CA . PRO A 1 230 ? 12.419 -2.933 4.206 1.00 90.69 230 PRO A CA 1
ATOM 1791 C C . PRO A 1 230 ? 12.491 -3.699 5.522 1.00 90.69 230 PRO A C 1
ATOM 1793 O O . PRO A 1 230 ? 13.112 -3.263 6.489 1.00 90.69 230 PRO A O 1
ATOM 1796 N N . ILE A 1 231 ? 11.856 -4.867 5.543 1.00 88.25 231 ILE A N 1
ATOM 1797 C CA . ILE A 1 231 ? 11.810 -5.695 6.747 1.00 88.25 231 ILE A CA 1
ATOM 1798 C C . ILE A 1 231 ? 13.146 -6.372 7.049 1.00 88.25 231 ILE A C 1
ATOM 1800 O O . ILE A 1 231 ? 13.457 -6.637 8.204 1.00 88.25 231 ILE A O 1
ATOM 1804 N N . ILE A 1 232 ? 13.936 -6.620 6.004 1.00 86.62 232 ILE A N 1
ATOM 1805 C CA . ILE A 1 232 ? 15.293 -7.147 6.099 1.00 86.62 232 ILE A CA 1
ATOM 1806 C C . ILE A 1 232 ? 16.233 -5.954 6.335 1.00 86.62 232 ILE A C 1
ATOM 1808 O O . ILE A 1 232 ? 16.331 -5.084 5.459 1.00 86.62 232 ILE A O 1
ATOM 1812 N N . PRO A 1 233 ? 16.925 -5.880 7.488 1.00 87.12 233 PRO A N 1
ATOM 1813 C CA . PRO A 1 233 ? 17.828 -4.776 7.787 1.00 87.12 233 PRO A CA 1
ATOM 1814 C C . PRO A 1 233 ? 18.928 -4.623 6.731 1.00 87.12 233 PRO A C 1
ATOM 1816 O O . PRO A 1 233 ? 19.570 -5.594 6.336 1.00 87.12 233 PRO A O 1
ATOM 1819 N N . GLY A 1 234 ? 19.155 -3.389 6.280 1.00 87.69 234 GLY A N 1
ATOM 1820 C CA . GLY A 1 234 ? 20.179 -3.077 5.278 1.00 87.69 234 GLY A CA 1
ATOM 1821 C C . GLY A 1 234 ? 19.814 -3.458 3.841 1.00 87.69 234 GLY A C 1
ATOM 1822 O O . GLY A 1 234 ? 20.646 -3.273 2.952 1.00 87.69 234 GLY A O 1
ATOM 1823 N N . ALA A 1 235 ? 18.599 -3.956 3.586 1.00 92.62 235 ALA A N 1
ATOM 1824 C CA . ALA A 1 235 ? 18.159 -4.212 2.225 1.00 92.62 235 ALA A CA 1
ATOM 1825 C C . ALA A 1 235 ? 18.094 -2.910 1.411 1.00 92.62 235 ALA A C 1
ATOM 1827 O O . ALA A 1 235 ? 17.517 -1.915 1.852 1.00 92.62 235 ALA A O 1
ATOM 1828 N N . LEU A 1 236 ? 18.684 -2.923 0.216 1.00 94.50 236 LEU A N 1
ATOM 1829 C CA . LEU A 1 236 ? 18.649 -1.802 -0.716 1.00 94.50 236 LEU A CA 1
ATOM 1830 C C . LEU A 1 236 ? 17.787 -2.149 -1.938 1.00 94.50 236 LEU A C 1
ATOM 1832 O O . LEU A 1 236 ? 17.870 -3.275 -2.455 1.00 94.50 236 LEU A O 1
ATOM 1836 N N . PRO A 1 237 ? 16.976 -1.196 -2.430 1.00 96.69 237 PRO A N 1
ATOM 1837 C CA . PRO A 1 237 ? 16.239 -1.358 -3.672 1.00 96.69 237 PRO A CA 1
ATOM 1838 C C . PRO A 1 237 ? 17.150 -1.209 -4.899 1.00 96.69 237 PRO A C 1
ATOM 1840 O O . PRO A 1 237 ? 18.245 -0.640 -4.842 1.00 96.69 237 PRO A O 1
ATOM 1843 N N . GLU A 1 238 ? 16.662 -1.694 -6.037 1.00 97.62 238 GLU A N 1
ATOM 1844 C CA . GLU A 1 238 ? 17.217 -1.357 -7.347 1.00 97.62 238 GLU A CA 1
ATOM 1845 C C . GLU A 1 238 ? 16.711 0.026 -7.771 1.00 97.62 238 GLU A C 1
ATOM 1847 O O . GLU A 1 238 ? 15.503 0.262 -7.749 1.00 97.62 238 GLU A O 1
ATOM 1852 N N . GLU A 1 239 ? 17.615 0.914 -8.194 1.00 97.94 239 GLU A N 1
ATOM 1853 C CA . GLU A 1 239 ? 17.271 2.233 -8.735 1.00 97.94 239 GLU A CA 1
ATOM 1854 C C . GLU A 1 239 ? 17.792 2.391 -10.165 1.00 97.94 239 GLU A C 1
ATOM 1856 O O . GLU A 1 239 ? 18.990 2.259 -10.439 1.00 97.94 239 GLU A O 1
ATOM 1861 N N . LEU A 1 240 ? 16.882 2.700 -11.089 1.00 98.31 240 LEU A N 1
ATOM 1862 C CA . LEU A 1 240 ? 17.137 2.837 -12.519 1.00 98.31 240 LEU A CA 1
ATOM 1863 C C . LEU A 1 240 ? 16.799 4.240 -12.994 1.00 98.31 240 LEU A C 1
ATOM 1865 O O . LEU A 1 240 ? 15.758 4.783 -12.637 1.00 98.31 240 LEU A O 1
ATOM 1869 N N . SER A 1 241 ? 17.625 4.776 -13.885 1.00 98.31 241 SER A N 1
ATOM 1870 C CA . SER A 1 241 ? 17.265 5.910 -14.730 1.00 98.31 241 SER A CA 1
ATOM 1871 C C . SER A 1 241 ? 17.031 5.411 -16.147 1.00 98.31 241 SER A C 1
ATOM 1873 O O . SER A 1 241 ? 17.938 4.853 -16.773 1.00 98.31 241 SER A O 1
ATOM 1875 N N . VAL A 1 242 ? 15.816 5.594 -16.646 1.00 98.62 242 VAL A N 1
ATOM 1876 C CA . VAL A 1 242 ? 15.375 5.171 -17.974 1.00 98.62 242 VAL A CA 1
ATOM 1877 C C . VAL A 1 242 ? 14.886 6.400 -18.728 1.00 98.62 242 VAL A C 1
ATOM 1879 O O . VAL A 1 242 ? 14.275 7.285 -18.138 1.00 98.62 242 VAL A O 1
ATOM 1882 N N . VAL A 1 243 ? 15.123 6.460 -20.034 1.00 98.44 243 VAL A N 1
ATOM 1883 C CA . VAL A 1 243 ? 14.563 7.506 -20.892 1.00 98.44 243 VAL A CA 1
ATOM 1884 C C . VAL A 1 243 ? 13.746 6.895 -22.012 1.00 98.44 243 VAL A C 1
ATOM 1886 O O . VAL A 1 243 ? 14.128 5.884 -22.601 1.00 98.44 243 VAL A O 1
ATOM 1889 N N . ARG A 1 244 ? 12.630 7.540 -22.328 1.00 98.44 244 ARG A N 1
ATOM 1890 C CA . ARG A 1 244 ? 11.912 7.374 -23.586 1.00 98.44 244 ARG A CA 1
ATOM 1891 C C . ARG A 1 244 ? 12.215 8.604 -24.434 1.00 98.44 244 ARG A C 1
ATOM 1893 O O . ARG A 1 244 ? 11.811 9.705 -24.072 1.00 98.44 244 ARG A O 1
ATOM 1900 N N . ASP A 1 245 ? 12.947 8.433 -25.531 1.00 97.44 245 ASP A N 1
ATOM 1901 C CA . ASP A 1 245 ? 13.337 9.553 -26.398 1.00 97.44 245 ASP A CA 1
ATOM 1902 C C . ASP A 1 245 ? 12.165 10.075 -27.255 1.00 97.44 245 ASP A C 1
ATOM 1904 O O . ASP A 1 245 ? 11.084 9.482 -27.306 1.00 97.44 245 ASP A O 1
ATOM 1908 N N . ALA A 1 246 ? 12.343 11.202 -27.947 1.00 95.56 246 ALA A N 1
ATOM 1909 C CA . ALA A 1 246 ? 11.280 11.786 -28.770 1.00 95.56 246 ALA A CA 1
ATOM 1910 C C . ALA A 1 246 ? 10.738 10.812 -29.843 1.00 95.56 246 ALA A C 1
ATOM 1912 O O . ALA A 1 246 ? 9.548 10.855 -30.166 1.00 95.56 246 ALA A O 1
ATOM 1913 N N . ALA A 1 247 ? 11.579 9.889 -30.332 1.00 95.56 247 ALA A N 1
ATOM 1914 C CA . ALA A 1 247 ? 11.218 8.864 -31.313 1.00 95.56 247 ALA A CA 1
ATOM 1915 C C . ALA A 1 247 ? 10.447 7.674 -30.709 1.00 95.56 247 ALA A C 1
ATOM 1917 O O . ALA A 1 247 ? 9.882 6.870 -31.446 1.00 95.56 247 ALA A O 1
ATOM 1918 N N . GLY A 1 248 ? 10.382 7.568 -29.379 1.00 94.69 248 GLY A N 1
ATOM 1919 C CA . GLY A 1 248 ? 9.663 6.503 -28.679 1.00 94.69 248 GLY A CA 1
ATOM 1920 C C . GLY A 1 248 ? 10.537 5.338 -28.232 1.00 94.69 248 GLY A C 1
ATOM 1921 O O . GLY A 1 248 ? 10.011 4.399 -27.635 1.00 94.69 248 GLY A O 1
ATOM 1922 N N . SER A 1 249 ? 11.851 5.388 -28.465 1.00 97.06 249 SER A N 1
ATOM 1923 C CA . SER A 1 249 ? 12.761 4.344 -27.999 1.00 97.06 2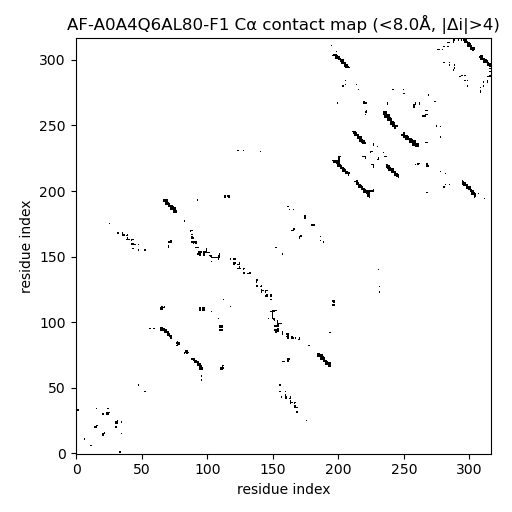49 SER A CA 1
ATOM 1924 C C . SER A 1 249 ? 12.964 4.467 -26.495 1.00 97.06 249 SER A C 1
ATOM 1926 O O . SER A 1 249 ? 13.324 5.532 -25.993 1.00 97.06 249 SER A O 1
ATOM 1928 N N . ILE A 1 250 ? 12.787 3.354 -25.784 1.00 98.25 250 ILE A N 1
ATOM 1929 C CA . ILE A 1 250 ? 13.072 3.246 -24.350 1.00 98.25 250 ILE A CA 1
ATOM 1930 C C . ILE A 1 250 ? 14.502 2.733 -24.175 1.00 98.25 250 ILE A C 1
ATOM 1932 O O . ILE A 1 250 ? 14.870 1.723 -24.774 1.00 98.25 250 ILE A O 1
ATOM 1936 N N . LYS A 1 251 ? 15.312 3.434 -23.380 1.00 97.19 251 LYS A N 1
ATOM 1937 C CA . LYS A 1 251 ? 16.720 3.107 -23.127 1.00 97.19 251 LYS A CA 1
ATOM 1938 C C . LYS A 1 251 ? 17.034 3.244 -21.644 1.00 97.19 251 LYS A C 1
ATOM 1940 O O . LYS A 1 251 ? 16.693 4.249 -21.021 1.00 97.19 251 LYS A O 1
ATOM 1945 N N . LEU A 1 252 ? 17.727 2.252 -21.092 1.00 97.19 252 LEU A N 1
ATOM 1946 C CA . LEU A 1 252 ? 18.343 2.370 -19.776 1.00 97.19 252 LEU A CA 1
ATOM 1947 C C . LEU A 1 252 ? 19.502 3.367 -19.875 1.00 97.19 252 LEU A C 1
ATOM 1949 O O . LEU A 1 252 ? 20.452 3.136 -20.618 1.00 97.19 252 LEU A O 1
ATOM 1953 N N . LEU A 1 253 ? 19.422 4.470 -19.135 1.00 96.06 253 LEU A N 1
ATOM 1954 C CA . LEU A 1 253 ? 20.507 5.446 -19.050 1.00 96.06 253 LEU A CA 1
ATOM 1955 C C . LEU A 1 253 ? 21.535 5.036 -18.005 1.00 96.06 253 LEU A C 1
ATOM 1957 O O . LEU A 1 253 ? 22.738 5.147 -18.230 1.00 96.06 253 LEU A O 1
ATOM 1961 N N . LYS A 1 254 ? 21.057 4.609 -16.833 1.00 96.81 254 LYS A N 1
ATOM 1962 C CA . LYS A 1 254 ? 21.928 4.304 -15.703 1.00 96.81 254 LYS A CA 1
ATOM 1963 C C . LYS A 1 254 ? 21.276 3.332 -14.732 1.00 96.81 254 LYS A C 1
ATOM 1965 O O . LYS A 1 254 ? 20.105 3.473 -14.391 1.00 96.81 254 LYS A O 1
ATOM 1970 N N . VAL A 1 255 ? 22.087 2.414 -14.219 1.00 96.69 255 VAL A N 1
ATOM 1971 C CA . VAL A 1 255 ? 21.818 1.713 -12.961 1.00 96.69 255 VAL A CA 1
ATOM 1972 C C . VAL A 1 255 ? 22.417 2.551 -11.838 1.00 96.69 255 VAL A C 1
ATOM 1974 O O . VAL A 1 255 ? 23.631 2.750 -11.792 1.00 96.69 255 VAL A O 1
ATOM 1977 N N . ILE A 1 256 ? 21.566 3.134 -11.000 1.00 96.62 256 ILE A N 1
ATOM 1978 C CA . ILE A 1 256 ? 21.976 4.015 -9.903 1.00 96.62 256 ILE A CA 1
ATOM 1979 C C . ILE A 1 256 ? 22.377 3.172 -8.689 1.00 96.62 256 ILE A C 1
ATOM 1981 O O . ILE A 1 256 ? 23.451 3.394 -8.133 1.00 96.62 256 ILE A O 1
ATOM 1985 N N . SER A 1 257 ? 21.576 2.162 -8.345 1.00 94.81 257 SER A N 1
ATOM 1986 C CA . SER A 1 257 ? 21.896 1.153 -7.332 1.00 94.81 257 SER A CA 1
ATOM 1987 C C . SER A 1 257 ? 21.385 -0.223 -7.757 1.00 94.81 257 SER A C 1
ATOM 1989 O O . SER A 1 257 ? 20.367 -0.338 -8.442 1.00 94.81 257 SER A O 1
ATOM 1991 N N . ASN A 1 258 ? 22.090 -1.274 -7.336 1.00 95.19 258 ASN A N 1
ATOM 1992 C CA . ASN A 1 258 ? 21.610 -2.652 -7.443 1.00 95.19 258 ASN A CA 1
ATOM 1993 C C . ASN A 1 258 ? 20.891 -3.045 -6.153 1.00 95.19 258 ASN A C 1
ATOM 1995 O O . ASN A 1 258 ? 21.288 -2.606 -5.072 1.00 95.19 258 ASN A O 1
ATOM 1999 N N . SER A 1 259 ? 19.884 -3.914 -6.260 1.00 95.56 259 SER A N 1
ATOM 2000 C CA . SER A 1 259 ? 19.257 -4.462 -5.062 1.00 95.56 259 SER A CA 1
ATOM 2001 C C . SER A 1 259 ? 20.179 -5.456 -4.360 1.00 95.56 259 SER A C 1
ATOM 2003 O O . SER A 1 259 ? 20.865 -6.246 -5.003 1.00 95.56 259 SER A O 1
ATOM 2005 N N . THR A 1 260 ? 20.153 -5.458 -3.030 1.00 94.69 260 THR A N 1
ATOM 2006 C CA . THR A 1 260 ? 20.847 -6.464 -2.211 1.00 94.69 260 THR A CA 1
ATOM 2007 C C . THR A 1 260 ? 20.054 -7.764 -2.062 1.00 94.69 260 THR A C 1
ATOM 2009 O O . THR A 1 260 ? 20.568 -8.716 -1.487 1.00 94.69 260 THR A O 1
ATOM 2012 N N . LEU A 1 261 ? 18.805 -7.810 -2.546 1.00 93.44 261 LEU A N 1
ATOM 2013 C CA . LEU A 1 261 ? 17.919 -8.980 -2.444 1.00 93.44 261 LEU A CA 1
ATOM 2014 C C . LEU A 1 261 ? 17.885 -9.829 -3.723 1.00 93.44 261 LEU A C 1
ATOM 2016 O O . LEU A 1 261 ? 17.066 -10.737 -3.853 1.00 93.44 261 LEU A O 1
ATOM 2020 N N . VAL A 1 262 ? 18.766 -9.536 -4.677 1.00 93.12 262 VAL A N 1
ATOM 2021 C CA . VAL A 1 262 ? 19.000 -10.356 -5.869 1.00 93.12 262 VAL A CA 1
ATOM 2022 C C . VAL A 1 262 ? 20.453 -10.818 -5.887 1.00 93.12 262 VAL A C 1
ATOM 2024 O O . VAL A 1 262 ? 21.318 -10.221 -5.246 1.00 93.12 262 VAL A O 1
ATOM 2027 N N . SER A 1 263 ? 20.735 -11.898 -6.617 1.00 88.62 263 SER A N 1
ATOM 2028 C CA . SER A 1 263 ? 22.106 -12.384 -6.798 1.00 88.62 263 SER A CA 1
ATOM 2029 C C . SER A 1 263 ? 23.007 -11.290 -7.378 1.00 88.62 263 SER A C 1
ATOM 2031 O O . SER A 1 263 ? 22.542 -10.455 -8.151 1.00 88.62 263 SER A O 1
ATOM 2033 N N . ALA A 1 264 ? 24.304 -11.320 -7.062 1.00 83.50 264 ALA A N 1
ATOM 2034 C CA . ALA A 1 264 ? 25.265 -10.349 -7.585 1.00 83.50 264 ALA A CA 1
ATOM 2035 C C . ALA A 1 264 ? 25.203 -10.253 -9.124 1.00 83.50 264 ALA A C 1
ATOM 2037 O O . ALA A 1 264 ? 25.226 -11.269 -9.817 1.00 83.50 264 ALA A O 1
ATOM 2038 N N . GLY A 1 265 ? 25.092 -9.029 -9.651 1.00 78.88 265 GLY A N 1
ATOM 2039 C CA . GLY A 1 265 ? 24.903 -8.763 -11.086 1.00 78.88 265 GLY A CA 1
ATOM 2040 C C . GLY A 1 265 ? 23.482 -9.013 -11.611 1.00 78.88 265 GLY A C 1
ATOM 2041 O O . GLY A 1 265 ? 23.208 -8.738 -12.776 1.00 78.88 265 GLY A O 1
ATOM 2042 N N . GLY A 1 266 ? 22.580 -9.514 -10.765 1.00 89.12 266 GLY A N 1
ATOM 2043 C CA . GLY A 1 266 ? 21.161 -9.671 -11.050 1.00 89.12 266 GLY A CA 1
ATOM 2044 C C . GLY A 1 266 ? 20.399 -8.348 -11.005 1.00 89.12 266 GLY A C 1
ATOM 2045 O O . GLY A 1 266 ? 20.899 -7.323 -10.539 1.00 89.12 266 GLY A O 1
ATOM 2046 N N . ARG A 1 267 ? 19.164 -8.393 -11.504 1.00 92.69 267 ARG A N 1
ATOM 2047 C CA . ARG A 1 267 ? 18.271 -7.244 -11.651 1.00 92.69 267 ARG A CA 1
ATOM 2048 C C . ARG A 1 267 ? 16.914 -7.565 -11.052 1.00 92.69 267 ARG A C 1
ATOM 2050 O O . ARG A 1 267 ? 16.444 -8.690 -11.208 1.00 92.69 267 ARG A O 1
ATOM 2057 N N . VAL A 1 268 ? 16.283 -6.588 -10.404 1.00 96.69 268 VAL A N 1
ATOM 2058 C CA . VAL A 1 268 ? 14.880 -6.730 -9.976 1.00 96.69 268 VAL A CA 1
ATOM 2059 C C . VAL A 1 268 ? 13.982 -6.706 -11.210 1.00 96.69 268 VAL A C 1
ATOM 2061 O O . VAL A 1 268 ? 13.110 -7.558 -11.361 1.00 96.69 268 VAL A O 1
ATOM 2064 N N . LEU A 1 269 ? 14.241 -5.771 -12.128 1.00 96.19 269 LEU A N 1
ATOM 2065 C CA . LEU A 1 269 ? 13.614 -5.727 -13.443 1.00 96.19 269 LEU A CA 1
ATOM 2066 C C . LEU A 1 269 ? 14.626 -6.142 -14.517 1.00 96.19 269 LEU A C 1
ATOM 2068 O O . LEU A 1 269 ? 15.591 -5.421 -14.791 1.00 96.19 269 LEU A O 1
ATOM 2072 N N . SER A 1 270 ? 14.386 -7.286 -15.166 1.00 93.50 270 SER A N 1
ATOM 2073 C CA . SER A 1 270 ? 15.078 -7.643 -16.411 1.00 93.50 270 SER A CA 1
ATOM 2074 C C . SER A 1 270 ? 14.829 -6.585 -17.491 1.00 93.50 270 SER A C 1
ATOM 2076 O O . SER A 1 270 ? 13.871 -5.816 -17.409 1.00 93.50 270 SER A O 1
ATOM 2078 N N . ASP A 1 271 ? 15.671 -6.533 -18.522 1.00 93.56 271 ASP A N 1
ATOM 2079 C CA . ASP A 1 271 ? 15.603 -5.467 -19.531 1.00 93.56 271 ASP A CA 1
ATOM 2080 C C . ASP A 1 271 ? 14.253 -5.411 -20.264 1.00 93.56 271 ASP A C 1
ATOM 2082 O O . ASP A 1 271 ? 13.720 -4.326 -20.504 1.00 93.56 271 ASP A O 1
ATOM 2086 N N . ASP A 1 272 ? 13.661 -6.565 -20.575 1.00 93.69 272 ASP A N 1
ATOM 2087 C CA . ASP A 1 272 ? 12.338 -6.652 -21.198 1.00 93.69 272 ASP A CA 1
ATOM 2088 C C . ASP A 1 272 ? 11.230 -6.155 -20.252 1.00 93.69 272 ASP A C 1
ATOM 2090 O O . ASP A 1 272 ? 10.333 -5.417 -20.671 1.00 93.69 272 ASP A O 1
ATOM 2094 N N . ARG A 1 273 ? 11.316 -6.506 -18.961 1.00 95.25 273 ARG A N 1
ATOM 2095 C CA . ARG A 1 273 ? 10.366 -6.065 -17.933 1.00 95.25 273 ARG A CA 1
ATOM 2096 C C . ARG A 1 273 ? 10.508 -4.579 -17.653 1.00 95.25 273 ARG A C 1
ATOM 2098 O O . ARG A 1 273 ? 9.496 -3.899 -17.540 1.00 95.25 273 ARG A O 1
ATOM 2105 N N . MET A 1 274 ? 11.730 -4.060 -17.600 1.00 97.19 274 MET A N 1
ATOM 2106 C CA . MET A 1 274 ? 12.000 -2.632 -17.464 1.00 97.19 274 MET A CA 1
ATOM 2107 C C . MET A 1 274 ? 11.338 -1.857 -18.607 1.00 97.19 274 MET A C 1
ATOM 2109 O O . MET A 1 274 ? 10.598 -0.914 -18.341 1.00 97.19 274 MET A O 1
ATOM 2113 N N . GLN A 1 275 ? 11.497 -2.302 -19.859 1.00 97.19 275 GLN A N 1
ATOM 2114 C CA . GLN A 1 275 ? 10.834 -1.657 -20.998 1.00 97.19 275 GLN A CA 1
ATOM 2115 C C . GLN A 1 275 ? 9.304 -1.678 -20.884 1.00 97.19 275 GLN A C 1
ATOM 2117 O O . GLN A 1 275 ? 8.650 -0.678 -21.192 1.00 97.19 275 GLN A O 1
ATOM 2122 N N . ASP A 1 276 ? 8.722 -2.801 -20.459 1.00 96.69 276 ASP A N 1
ATOM 2123 C CA . ASP A 1 276 ? 7.273 -2.932 -20.299 1.00 96.69 276 ASP A CA 1
ATOM 2124 C C . ASP A 1 276 ? 6.730 -2.045 -19.172 1.00 96.69 276 ASP A C 1
ATOM 2126 O O . ASP A 1 276 ? 5.797 -1.268 -19.384 1.00 96.69 276 ASP A O 1
ATOM 2130 N N . VAL A 1 277 ? 7.382 -2.063 -18.008 1.00 98.19 277 VAL A N 1
ATOM 2131 C CA . VAL A 1 277 ? 7.073 -1.185 -16.873 1.00 98.19 277 VAL A CA 1
ATOM 2132 C C . VAL A 1 277 ? 7.165 0.279 -17.284 1.00 98.19 277 VAL A C 1
ATOM 2134 O O . VAL A 1 277 ? 6.210 1.027 -17.079 1.00 98.19 277 VAL A O 1
ATOM 2137 N N . THR A 1 278 ? 8.260 0.696 -17.925 1.00 98.50 278 THR A N 1
ATOM 2138 C CA . THR A 1 278 ? 8.426 2.076 -18.398 1.00 98.50 278 THR A CA 1
ATOM 2139 C C . THR A 1 278 ? 7.310 2.478 -19.358 1.00 98.50 278 THR A C 1
ATOM 2141 O O . THR A 1 278 ? 6.761 3.572 -19.229 1.00 98.50 278 THR A O 1
ATOM 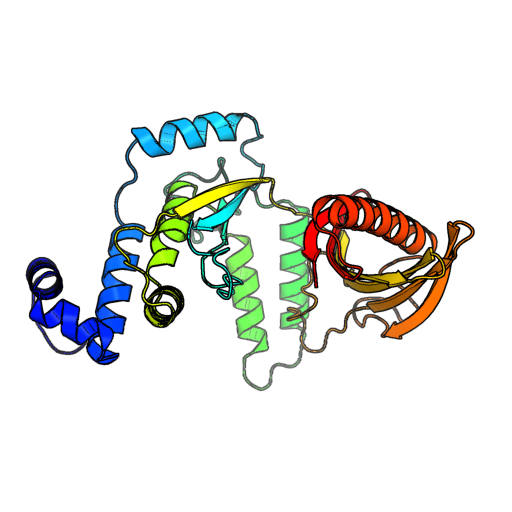2144 N N . ARG A 1 279 ? 6.913 1.601 -20.289 1.00 97.94 279 ARG A N 1
ATOM 2145 C CA . ARG A 1 279 ? 5.806 1.878 -21.216 1.00 97.94 279 ARG A CA 1
ATOM 2146 C C . ARG A 1 279 ? 4.489 2.114 -20.472 1.00 97.94 279 ARG A C 1
ATOM 2148 O O . ARG A 1 279 ? 3.813 3.103 -20.749 1.00 97.94 279 ARG A O 1
ATOM 2155 N N . GLN A 1 280 ? 4.138 1.242 -19.529 1.00 97.94 280 GLN A N 1
ATOM 2156 C CA . GLN A 1 280 ? 2.890 1.347 -18.762 1.00 97.94 280 GLN A CA 1
ATOM 2157 C C . GLN A 1 280 ? 2.878 2.580 -17.849 1.00 97.94 280 GLN A C 1
ATOM 2159 O O . GLN A 1 280 ? 1.880 3.299 -17.792 1.00 97.94 280 GLN A O 1
ATOM 2164 N N . LEU A 1 281 ? 4.008 2.877 -17.200 1.00 98.50 281 LEU A N 1
ATOM 2165 C CA . LEU A 1 281 ? 4.185 4.091 -16.403 1.00 98.50 281 LEU A CA 1
ATOM 2166 C C . LEU A 1 281 ? 3.989 5.350 -17.250 1.00 98.50 281 LEU A C 1
ATOM 2168 O O . LEU A 1 281 ? 3.295 6.265 -16.820 1.00 98.50 281 LEU A O 1
ATOM 2172 N N . ILE A 1 282 ? 4.544 5.394 -18.464 1.00 98.31 282 ILE A N 1
ATOM 2173 C CA . ILE A 1 282 ? 4.377 6.535 -19.374 1.00 98.31 282 ILE A CA 1
ATOM 2174 C C . ILE A 1 282 ? 2.919 6.697 -19.803 1.00 98.31 282 ILE A C 1
ATOM 2176 O O . ILE A 1 282 ? 2.439 7.828 -19.855 1.00 98.31 282 ILE A O 1
ATOM 2180 N N . ILE A 1 283 ? 2.200 5.605 -20.085 1.00 97.75 283 ILE A N 1
ATOM 2181 C CA . ILE A 1 283 ? 0.767 5.660 -20.416 1.00 97.75 283 ILE A CA 1
ATOM 2182 C C . ILE A 1 283 ? -0.017 6.269 -19.247 1.00 97.75 283 ILE A C 1
ATOM 2184 O O . ILE A 1 283 ? -0.749 7.241 -19.439 1.00 97.75 283 ILE A O 1
ATOM 2188 N N . ALA A 1 284 ? 0.185 5.752 -18.033 1.00 97.88 284 ALA A N 1
ATOM 2189 C CA . ALA A 1 284 ? -0.492 6.240 -16.836 1.00 97.88 284 ALA A CA 1
ATOM 2190 C C . ALA A 1 284 ? -0.123 7.697 -16.510 1.00 97.88 284 ALA A C 1
ATOM 2192 O O . ALA A 1 284 ? -1.005 8.528 -16.301 1.00 97.88 284 ALA A O 1
ATOM 2193 N N . GLY A 1 285 ? 1.167 8.038 -16.541 1.00 97.94 285 GLY A N 1
ATOM 2194 C CA . GLY A 1 285 ? 1.650 9.400 -16.325 1.00 97.94 285 GLY A CA 1
ATOM 2195 C C . GLY A 1 285 ? 1.134 10.383 -17.374 1.00 97.94 285 GLY A C 1
ATOM 2196 O O . GLY A 1 285 ? 0.795 11.511 -17.036 1.00 97.94 285 GLY A O 1
ATOM 2197 N N . SER A 1 286 ? 1.004 9.962 -18.636 1.00 97.31 286 SER A N 1
ATOM 2198 C CA . SER A 1 286 ? 0.441 10.805 -19.700 1.00 97.31 286 SER A CA 1
ATOM 2199 C C . SER A 1 286 ? -1.050 11.066 -19.485 1.00 97.31 286 SER A C 1
ATOM 2201 O O . SER A 1 286 ? -1.506 12.185 -19.708 1.00 97.31 286 SER A O 1
ATOM 2203 N N . ALA A 1 287 ? -1.803 10.063 -19.019 1.00 96.94 287 ALA A N 1
ATOM 2204 C CA . ALA A 1 287 ? -3.211 10.229 -18.668 1.00 96.94 287 ALA A CA 1
ATOM 2205 C C . ALA A 1 287 ? -3.389 11.190 -17.480 1.00 96.94 287 ALA A C 1
ATOM 2207 O O . ALA A 1 287 ? -4.219 12.096 -17.545 1.00 96.94 287 ALA A O 1
ATOM 2208 N N . LEU A 1 288 ? -2.562 11.054 -16.437 1.00 96.25 288 LEU A N 1
ATOM 2209 C CA . LEU A 1 288 ? -2.555 11.981 -15.300 1.00 96.25 288 LEU A CA 1
ATOM 2210 C C . LEU A 1 288 ? -2.180 13.401 -15.736 1.00 96.25 288 LEU A C 1
ATOM 2212 O O . LEU A 1 288 ? -2.868 14.350 -15.373 1.00 96.25 288 LEU A O 1
ATOM 2216 N N . ARG A 1 289 ? -1.159 13.544 -16.589 1.00 96.50 289 ARG A N 1
ATOM 2217 C CA . ARG A 1 289 ? -0.752 14.826 -17.179 1.00 96.50 289 ARG A CA 1
ATOM 2218 C C . ARG A 1 289 ? -1.860 15.496 -17.974 1.00 96.50 289 ARG A C 1
ATOM 2220 O O . ARG A 1 289 ? -2.037 16.705 -17.857 1.00 96.50 289 ARG A O 1
ATOM 2227 N N . ALA A 1 290 ? -2.615 14.731 -18.754 1.00 96.75 290 ALA A N 1
ATOM 2228 C CA . ALA A 1 290 ? -3.755 15.258 -19.493 1.00 96.75 290 ALA A CA 1
ATOM 2229 C C . ALA A 1 290 ? -4.872 15.765 -18.563 1.00 96.75 290 ALA A C 1
ATOM 2231 O O . ALA A 1 290 ? -5.523 16.754 -18.887 1.00 96.75 290 ALA A O 1
ATOM 2232 N N . ALA A 1 291 ? -5.075 15.117 -17.411 1.00 94.81 291 ALA A N 1
ATOM 2233 C CA . ALA A 1 291 ? -6.107 15.490 -16.446 1.00 94.81 291 ALA A CA 1
ATOM 2234 C C . ALA A 1 291 ? -5.693 16.636 -15.502 1.00 94.81 291 ALA A C 1
ATOM 2236 O O . ALA A 1 291 ? -6.538 17.447 -15.126 1.00 94.81 291 ALA A O 1
ATOM 2237 N N . HIS A 1 292 ? -4.415 16.712 -15.114 1.00 92.94 292 HIS A N 1
ATOM 2238 C CA . HIS A 1 292 ? -3.943 17.586 -14.031 1.00 92.94 292 HIS A CA 1
ATOM 2239 C C . HIS A 1 292 ? -2.876 18.615 -14.449 1.00 92.94 292 HIS A C 1
ATOM 2241 O O . HIS A 1 292 ? -2.514 19.475 -13.648 1.00 92.94 292 HIS A O 1
ATOM 2247 N N . GLY A 1 293 ? -2.378 18.581 -15.689 1.00 94.06 293 GLY A N 1
ATOM 2248 C CA . GLY A 1 293 ? -1.333 19.494 -16.166 1.00 94.06 293 GLY A CA 1
ATOM 2249 C C . GLY A 1 293 ? 0.059 19.156 -15.621 1.00 94.06 293 GLY A C 1
ATOM 2250 O O . GLY A 1 293 ? 0.349 18.010 -15.308 1.00 94.06 293 GLY A O 1
ATOM 2251 N N . GLY A 1 294 ? 0.967 20.130 -15.539 1.00 95.06 294 GLY A N 1
ATOM 2252 C CA . GLY A 1 294 ? 2.320 19.905 -15.013 1.00 95.06 294 GLY A CA 1
ATOM 2253 C C . GLY A 1 294 ? 3.182 18.934 -15.837 1.00 95.06 294 GLY A C 1
ATOM 2254 O O . GLY A 1 294 ? 2.795 18.438 -16.897 1.00 95.06 294 GLY A O 1
ATOM 2255 N N . ASN A 1 295 ? 4.399 18.688 -15.354 1.00 97.19 295 ASN A N 1
ATOM 2256 C CA . ASN A 1 295 ? 5.405 17.896 -16.071 1.00 97.19 295 ASN A CA 1
ATOM 2257 C C . ASN A 1 295 ? 6.062 16.819 -15.202 1.00 97.19 295 ASN A C 1
ATOM 2259 O O . ASN A 1 295 ? 6.962 16.133 -15.681 1.00 97.19 295 ASN A O 1
ATOM 2263 N N . ARG A 1 296 ? 5.638 16.655 -13.945 1.00 97.81 296 ARG A N 1
ATOM 2264 C CA . ARG A 1 296 ? 6.273 15.728 -13.013 1.00 97.81 296 ARG A CA 1
ATOM 2265 C C . ARG A 1 296 ? 5.247 14.931 -12.225 1.00 97.81 296 ARG A C 1
ATOM 2267 O O . ARG A 1 296 ? 4.269 15.490 -11.739 1.00 97.81 296 ARG A O 1
ATOM 2274 N N . TYR A 1 297 ? 5.476 13.625 -12.136 1.00 97.69 297 TYR A N 1
ATOM 2275 C CA . TYR A 1 297 ? 4.526 12.673 -11.570 1.00 97.69 297 TYR A CA 1
ATOM 2276 C C . TYR A 1 297 ? 5.231 11.589 -10.760 1.00 97.69 297 TYR A C 1
ATOM 2278 O O . TYR A 1 297 ? 6.288 11.112 -11.164 1.00 97.69 297 TYR A O 1
ATOM 2286 N N . ASP A 1 298 ? 4.620 11.195 -9.646 1.00 96.56 298 ASP A N 1
ATOM 2287 C CA . ASP A 1 298 ? 5.031 10.096 -8.768 1.00 96.56 298 ASP A CA 1
ATOM 2288 C C . ASP A 1 298 ? 3.990 8.978 -8.858 1.00 96.56 298 ASP A C 1
ATOM 2290 O O . ASP A 1 298 ? 2.810 9.210 -8.581 1.00 96.56 298 ASP A O 1
ATOM 2294 N N . LEU A 1 299 ? 4.402 7.797 -9.317 1.00 97.62 299 LEU A N 1
ATOM 2295 C CA . LEU A 1 299 ? 3.541 6.638 -9.536 1.00 97.62 299 LEU A CA 1
ATOM 2296 C C . LEU A 1 299 ? 4.042 5.445 -8.725 1.00 97.62 299 LEU A C 1
ATOM 2298 O O . LEU A 1 299 ? 5.204 5.062 -8.821 1.00 97.62 299 LEU A O 1
ATOM 2302 N N . GLU A 1 300 ? 3.137 4.779 -8.017 1.00 96.62 300 GLU A N 1
ATOM 2303 C CA . GLU A 1 300 ? 3.397 3.461 -7.440 1.00 96.62 300 GLU A CA 1
ATOM 2304 C C . GLU A 1 300 ? 2.897 2.365 -8.371 1.00 96.62 300 GLU A C 1
ATOM 2306 O O . GLU A 1 300 ? 1.783 2.434 -8.904 1.00 96.62 300 GLU A O 1
ATOM 2311 N N . PHE A 1 301 ? 3.690 1.310 -8.511 1.00 97.25 301 PHE A N 1
ATOM 2312 C CA . PHE A 1 301 ? 3.357 0.155 -9.325 1.00 97.25 301 PHE A CA 1
ATOM 2313 C C . PHE A 1 301 ? 3.739 -1.156 -8.639 1.00 97.25 301 PHE A C 1
ATOM 2315 O O . PHE A 1 301 ? 4.457 -1.204 -7.640 1.00 97.25 301 PHE A O 1
ATOM 2322 N N . MET A 1 302 ? 3.250 -2.247 -9.207 1.00 96.81 302 MET A N 1
ATOM 2323 C CA . MET A 1 302 ? 3.742 -3.590 -8.937 1.00 96.81 302 MET A CA 1
ATOM 2324 C C . MET A 1 302 ? 3.735 -4.426 -10.207 1.00 96.81 302 MET A C 1
ATOM 2326 O O . MET A 1 302 ? 3.041 -4.096 -11.172 1.00 96.81 302 MET A O 1
ATOM 2330 N N . LEU A 1 303 ? 4.447 -5.544 -10.158 1.00 97.19 303 LEU A N 1
ATOM 2331 C CA . LEU A 1 303 ? 4.174 -6.694 -11.008 1.00 97.19 303 LEU A CA 1
ATOM 2332 C C . LEU A 1 303 ? 3.426 -7.723 -10.161 1.00 97.19 303 LEU A C 1
ATOM 2334 O O . LEU A 1 303 ? 3.836 -7.998 -9.034 1.00 97.19 303 LEU A O 1
ATOM 2338 N N . ASP A 1 304 ? 2.334 -8.279 -10.677 1.00 93.69 304 ASP A N 1
ATOM 2339 C CA . ASP A 1 304 ? 1.651 -9.398 -10.019 1.00 93.69 304 ASP A CA 1
ATOM 2340 C C . ASP A 1 304 ? 2.416 -10.726 -10.192 1.00 93.69 304 ASP A C 1
ATOM 2342 O O . ASP A 1 304 ? 3.507 -10.777 -10.771 1.00 93.69 304 ASP A O 1
ATOM 2346 N N . GLU A 1 305 ? 1.857 -11.820 -9.675 1.00 90.44 305 GLU A N 1
ATOM 2347 C CA . GLU A 1 305 ? 2.431 -13.170 -9.787 1.00 90.44 305 GLU A CA 1
ATOM 2348 C C . GLU A 1 305 ? 2.592 -13.656 -11.239 1.00 90.44 305 GLU A C 1
ATOM 2350 O O . GLU A 1 305 ? 3.435 -14.506 -11.513 1.00 90.44 305 GLU A O 1
ATOM 2355 N N . ASN 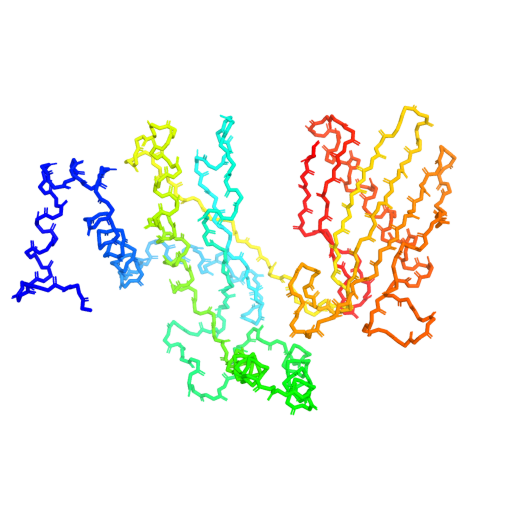A 1 306 ? 1.844 -13.066 -12.177 1.00 91.25 306 ASN A N 1
ATOM 2356 C CA . ASN A 1 306 ? 1.909 -13.345 -13.610 1.00 91.25 306 ASN A CA 1
ATOM 2357 C C . ASN A 1 306 ? 2.761 -12.310 -14.363 1.00 91.25 306 ASN A C 1
ATOM 2359 O O . ASN A 1 306 ? 2.717 -12.243 -15.591 1.00 91.25 306 ASN A O 1
ATOM 2363 N N . SER A 1 307 ? 3.540 -11.495 -13.642 1.00 90.81 307 SER A N 1
ATOM 2364 C CA . SER A 1 307 ? 4.386 -10.428 -14.192 1.00 90.81 307 SER A CA 1
ATOM 2365 C C . SER A 1 307 ? 3.622 -9.327 -14.936 1.00 90.81 307 SER A C 1
ATOM 2367 O O . SER A 1 307 ? 4.207 -8.599 -15.745 1.00 90.81 307 SER A O 1
ATOM 2369 N N . LYS A 1 308 ? 2.322 -9.167 -14.664 1.00 94.75 308 LYS A N 1
ATOM 2370 C CA . LYS A 1 308 ? 1.523 -8.073 -15.215 1.00 94.75 308 LYS A CA 1
ATOM 2371 C C . LYS A 1 308 ? 1.756 -6.801 -14.411 1.00 94.75 308 LYS A C 1
ATOM 2373 O O . LYS A 1 308 ? 1.648 -6.800 -13.186 1.00 94.75 308 LYS A O 1
ATOM 2378 N N . VAL A 1 309 ? 2.014 -5.700 -15.113 1.00 96.12 309 VAL A N 1
ATOM 2379 C CA . VAL A 1 309 ? 2.185 -4.378 -14.501 1.00 96.12 309 VAL A CA 1
ATOM 2380 C C . VAL A 1 309 ? 0.833 -3.821 -14.051 1.00 96.12 309 VAL A C 1
ATOM 2382 O O . VAL A 1 309 ? -0.115 -3.745 -14.835 1.00 96.12 309 VAL A O 1
ATOM 2385 N N . LEU A 1 310 ? 0.755 -3.399 -12.791 1.00 95.44 310 LEU A N 1
ATOM 2386 C CA . LEU A 1 310 ? -0.402 -2.732 -12.198 1.00 95.44 310 LEU A CA 1
ATOM 2387 C C . LEU A 1 310 ? 0.035 -1.397 -11.595 1.00 95.44 310 LEU A C 1
ATOM 2389 O O . LEU A 1 310 ? 1.003 -1.349 -10.839 1.00 95.44 310 LEU A O 1
ATOM 2393 N N . ILE A 1 311 ? -0.704 -0.327 -11.891 1.00 95.38 311 ILE A N 1
ATOM 2394 C CA . ILE A 1 311 ? -0.506 0.989 -11.270 1.00 95.38 311 ILE A CA 1
ATOM 2395 C C . ILE A 1 311 ? -1.404 1.081 -10.034 1.00 95.38 311 ILE A C 1
ATOM 2397 O O . ILE A 1 311 ? -2.620 0.914 -10.132 1.00 95.38 311 ILE A O 1
ATOM 2401 N N . LYS A 1 312 ? -0.801 1.312 -8.864 1.00 91.19 312 LYS A N 1
ATOM 2402 C CA . LYS A 1 312 ? -1.485 1.320 -7.559 1.00 91.19 312 LYS A CA 1
ATOM 2403 C C . LYS A 1 312 ? -2.033 2.698 -7.195 1.00 91.19 312 LYS A C 1
ATOM 2405 O O . LYS A 1 312 ? -3.118 2.803 -6.618 1.00 91.19 312 LYS A O 1
ATOM 2410 N N . GLN A 1 313 ? -1.246 3.730 -7.478 1.00 88.25 313 GLN A N 1
ATOM 2411 C CA . GLN A 1 313 ? -1.578 5.137 -7.280 1.00 88.25 313 GLN A CA 1
ATOM 2412 C C . GLN A 1 313 ? -0.667 6.010 -8.145 1.00 88.25 313 GLN A C 1
ATOM 2414 O O . GLN A 1 313 ? 0.411 5.578 -8.551 1.00 88.25 313 GLN A O 1
ATOM 2419 N N . GLY A 1 314 ? -1.099 7.236 -8.418 1.00 92.19 314 GLY A N 1
ATOM 2420 C CA . GLY A 1 314 ? -0.286 8.236 -9.092 1.00 92.19 314 GLY A CA 1
ATOM 2421 C C . GLY A 1 314 ? -0.725 9.638 -8.697 1.00 92.19 314 GLY A C 1
ATOM 2422 O O . GLY A 1 314 ? -1.918 9.876 -8.510 1.00 92.19 314 GLY A O 1
ATOM 2423 N N . ARG A 1 315 ? 0.236 10.550 -8.554 1.00 88.00 315 ARG A N 1
ATOM 2424 C CA . ARG A 1 315 ? -0.003 11.945 -8.164 1.00 88.00 315 ARG A CA 1
ATOM 2425 C C . ARG A 1 315 ? 0.951 12.905 -8.882 1.00 88.00 315 ARG A C 1
ATOM 2427 O O . ARG A 1 315 ? 2.069 12.497 -9.209 1.00 88.00 315 ARG A O 1
ATOM 2434 N N . PRO A 1 316 ? 0.540 14.160 -9.130 1.00 90.06 316 PRO A N 1
ATOM 2435 C CA . PRO A 1 316 ? 1.467 15.202 -9.561 1.00 90.06 316 PRO A CA 1
ATOM 2436 C C . PRO A 1 316 ? 2.496 15.511 -8.459 1.00 90.06 316 PRO A C 1
ATOM 2438 O O . PRO A 1 316 ? 2.213 15.322 -7.271 1.00 90.06 316 PRO A O 1
ATOM 2441 N N . LEU A 1 317 ? 3.681 15.975 -8.867 1.00 86.19 317 LEU A N 1
ATOM 2442 C CA . LEU A 1 317 ? 4.763 16.460 -7.999 1.00 86.19 317 LEU A CA 1
ATOM 2443 C C .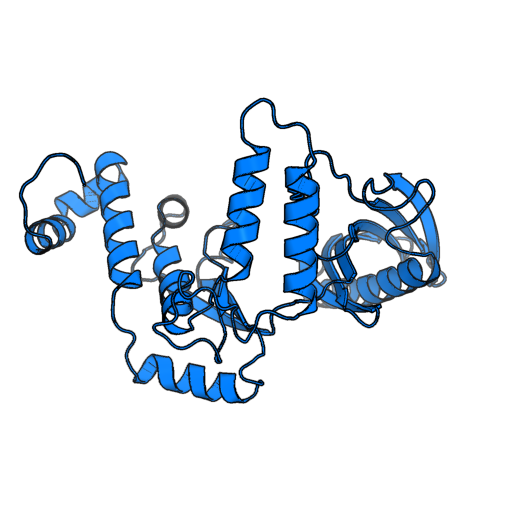 LEU A 1 317 ? 5.045 17.947 -8.214 1.00 86.19 317 LEU A C 1
ATOM 2445 O O . LEU A 1 317 ? 4.969 18.397 -9.381 1.00 86.19 317 LEU A O 1
#

Secondary structure (DSSP, 8-state):
--TT----HHHHHHHHHSHHHHHHHHH-HHHHHHHHHHHHHHHHHSPPPHHHHHHHHHHHTTS-TT-EEEEEEEETTTTSTT---TTTS-EEEEESSS-TT--GGGS---TT--HHHHHHHHHHHHHHHHS--SSSHHHHHHHHHHHHHT---BHHHHHHHHHHGGGSHHHHHHHHHTT--GGG--EEEEEEEPP-S-SEEEEEEEEE-TTS-EEEEEEEEETT--SSS-SSTT---EEEEEEE-TTS-EEEEEEEE--TTS-TT--SS-HHHHHHHHHHHHHHHHHHHHHH-SSEEEEEEEE-TT--EEEEEEEE-

Mean predicted aligned error: 6.49 Å

Radius of gyration: 23.09 Å; Cα contacts (8 Å, |Δi|>4): 516; chains: 1; bounding box: 54×47×72 Å

Nearest PDB structures (foldseek):
  5hv3-assembly1_A  TM=6.629E-01  e=1.131E-10  Listeria monocytogenes
  5hv1-assembly1_A  TM=6.344E-01  e=9.030E-11  Listeria monocytogenes
  5hv2-assembly1_A  TM=6.782E-01  e=4.877E-10  Listeria monocytogenes
  3wvq-assembly1_A  TM=5.007E-01  e=1.806E-02  Streptomyces cirratus
  1wr2-assembly1_A  TM=4.324E-01  e=1.711E-01  Pyrococcus horikoshii OT3

Foldseek 3Di:
DLPDDPDDPVVVVVCCPDPVLVVVLLVDPSSVQVSLVSLLVCLLPDDDDCVVVVVVLVVCVVDPLLFKKKKDKDKPPCPPVPHPNPPLFDIAIAGNQQAQPHDLPPPAAESNQDPLNLVVLVVQLVVLVPDDDPPCPSVVLSVVSVSCRSDHHHPSSRVSRRQSSCSDPSNVVSCVVVVHDSVPMDIDIDMDGDDAQFQKKKKWKWFQDPQRKIKIKIWMDGTPADQPDGSPPPWHTWIWIWMQGNVRDIDTPDGPDATPPDPVVDHSADPVLVSVLVVVVCVVVVVVCVVPNDGMKMWIWTQHPVRDIDTPDMDGD